Protein AF-A0A0F9V2E5-F1 (afdb_monomer)

InterPro domains:
  IPR025643 ATP-grasp domain, R2K clade family 3 [PF14243] (157-208)
  IPR033469 CYTH-like domain superfamily [SSF55154] (19-135)

Nearest PDB structures (foldseek):
  2fbl-assembly1_B  TM=7.276E-01  e=1.886E-04  Nitrosomonas europaea
  3typ-assembly1_A  TM=7.649E-01  e=1.522E-03  Nitrosomonas europaea

Sequence (216 aa):
MKKEEGEMRLVKKYLKEIKHYLSIKTDGTLVRNEWQEKIPEWAFDVAWPKTYHNRLEITRHFIYWNRVLEIDEYHGRYEYEGLIKLEVEFDEDNLNEPEKFSYPSNRVKDFQLPHWIGPAIEVTDDKRFNNKNLAGLVTVQTKTLLEEADEVPDEFIQEVVRRINGRINFYVIDVGQLESGEWIVVELNDSQMAGLSENNPNVLYANLAKVLKDDS

Foldseek 3Di:
DPPFDKDWDWDWDDDVDTWIKIWIWTPDPPDIDIDMDTDDPVVCVVCVVVLVLQDWDWDWDWDDDVFTKTWTQTDDDPLRHRPIDIDTDDDPPPPPDPDDDDDDDPPVVPDDDPVVVDPDDDCPVPCCPPSRNVRNPGPPPPPDDDDDDDPDDPVVVVVVCVVCPPPAPAWDWDWDADPVRDIDTPDIDRPPDDDQVVHDPVVVVVVVVVVVVVVD

Structure (mmCIF, N/CA/C/O backbone):
data_AF-A0A0F9V2E5-F1
#
_entry.id   AF-A0A0F9V2E5-F1
#
loop_
_atom_site.group_PDB
_atom_site.id
_atom_site.type_symbol
_atom_site.label_atom_id
_atom_site.label_alt_id
_atom_site.label_comp_id
_atom_site.label_asym_id
_atom_site.label_entity_id
_atom_site.label_seq_id
_atom_site.pdbx_PDB_ins_code
_atom_site.Cartn_x
_atom_site.Cartn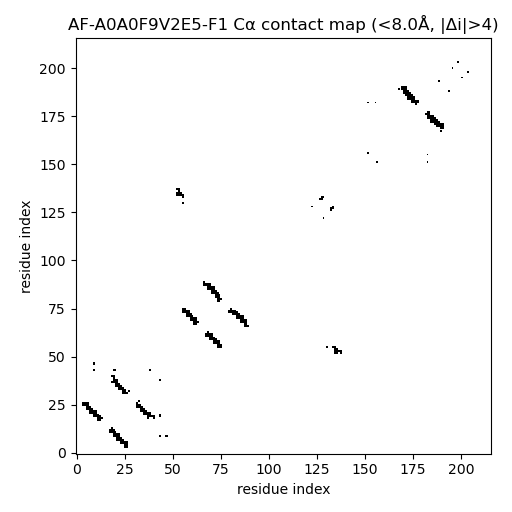_y
_atom_site.Cartn_z
_atom_site.occupancy
_atom_site.B_iso_or_equiv
_atom_site.auth_seq_id
_atom_site.auth_comp_id
_atom_site.auth_asym_id
_atom_site.auth_atom_id
_atom_site.pdbx_PDB_model_num
ATOM 1 N N . MET A 1 1 ? 15.268 -24.584 15.317 1.00 39.38 1 MET A N 1
ATOM 2 C CA . MET A 1 1 ? 14.938 -24.136 13.948 1.00 39.38 1 MET A CA 1
ATOM 3 C C . MET A 1 1 ? 14.592 -22.656 14.043 1.00 39.38 1 MET A C 1
ATOM 5 O O . MET A 1 1 ? 13.657 -22.339 14.769 1.00 39.38 1 MET A O 1
ATOM 9 N N . LYS A 1 2 ? 15.385 -21.747 13.459 1.00 40.75 2 LYS A N 1
ATOM 10 C CA . LYS A 1 2 ? 14.985 -20.329 13.388 1.00 40.75 2 LYS A CA 1
ATOM 11 C C . LYS A 1 2 ? 13.767 -20.262 12.464 1.00 40.75 2 LYS A C 1
ATOM 13 O O . LYS A 1 2 ? 13.820 -20.845 11.387 1.00 40.75 2 LYS A O 1
ATOM 18 N N . LYS A 1 3 ? 12.665 -19.652 12.910 1.00 43.75 3 LYS A N 1
ATOM 19 C CA . LYS A 1 3 ? 11.547 -19.334 12.014 1.00 43.75 3 LYS A CA 1
ATOM 20 C C . LYS A 1 3 ? 12.091 -18.343 10.991 1.00 43.75 3 LYS A C 1
ATOM 22 O O . LYS A 1 3 ? 12.561 -17.281 11.384 1.00 43.75 3 LYS A O 1
ATOM 27 N N . GLU A 1 4 ? 12.094 -18.722 9.724 1.00 53.03 4 GLU A N 1
ATOM 28 C CA . GLU A 1 4 ? 12.286 -17.756 8.650 1.00 53.03 4 GLU A CA 1
ATOM 29 C C . GLU A 1 4 ? 11.039 -16.874 8.627 1.00 53.03 4 GLU A C 1
ATOM 31 O O . GLU A 1 4 ? 9.914 -17.372 8.531 1.00 53.03 4 GLU A O 1
ATOM 36 N N . GLU A 1 5 ? 11.231 -15.574 8.835 1.00 64.50 5 GLU A N 1
ATOM 37 C CA . GLU A 1 5 ? 10.156 -14.602 8.688 1.00 64.50 5 GLU A CA 1
ATOM 38 C C . GLU A 1 5 ? 9.938 -14.353 7.192 1.00 64.50 5 GLU A C 1
ATOM 40 O O . GLU A 1 5 ? 10.877 -14.136 6.422 1.00 64.50 5 GLU A O 1
ATOM 45 N N . GLY A 1 6 ? 8.683 -14.461 6.769 1.00 70.00 6 GLY A N 1
ATOM 46 C CA . GLY A 1 6 ? 8.268 -14.265 5.389 1.00 70.00 6 GLY A CA 1
ATOM 47 C C . GLY A 1 6 ? 6.972 -13.474 5.343 1.00 70.00 6 GLY A C 1
ATOM 48 O O . GLY A 1 6 ? 6.129 -13.564 6.238 1.00 70.00 6 GLY A O 1
ATOM 49 N N . GLU A 1 7 ? 6.819 -12.678 4.297 1.00 80.44 7 GLU A N 1
ATOM 50 C CA . GLU A 1 7 ? 5.642 -11.866 4.046 1.00 80.44 7 GLU A CA 1
ATOM 51 C C . GLU A 1 7 ? 4.808 -12.500 2.934 1.00 80.44 7 GLU A C 1
ATOM 53 O O . GLU A 1 7 ? 5.313 -12.769 1.846 1.00 80.44 7 GLU A O 1
ATOM 58 N N . MET A 1 8 ? 3.518 -12.705 3.194 1.00 84.50 8 MET A N 1
ATOM 59 C CA . MET A 1 8 ? 2.557 -13.177 2.201 1.00 84.50 8 MET A CA 1
ATOM 60 C C . MET A 1 8 ? 1.618 -12.035 1.807 1.00 84.50 8 MET A C 1
ATOM 62 O O . MET A 1 8 ? 1.032 -11.385 2.672 1.00 84.50 8 MET A O 1
ATOM 66 N N . ARG A 1 9 ? 1.450 -11.803 0.504 1.00 88.62 9 ARG A N 1
ATOM 67 C CA . ARG A 1 9 ? 0.623 -10.731 -0.061 1.00 88.62 9 ARG A CA 1
ATOM 68 C C . ARG A 1 9 ? -0.403 -11.295 -1.032 1.00 88.62 9 ARG A C 1
ATOM 70 O O . ARG A 1 9 ? -0.054 -12.018 -1.961 1.00 88.62 9 ARG A O 1
ATOM 77 N N . LEU A 1 10 ? -1.659 -10.899 -0.859 1.00 90.12 10 LEU A N 1
ATOM 78 C CA . LEU A 1 10 ? -2.688 -11.039 -1.886 1.00 90.12 10 LEU A CA 1
ATOM 79 C C . LEU A 1 10 ? -2.714 -9.761 -2.717 1.00 90.12 10 LEU A C 1
ATOM 81 O O . LEU A 1 10 ? -2.780 -8.669 -2.158 1.00 90.12 10 LEU A O 1
ATOM 85 N N . VAL A 1 11 ? -2.670 -9.890 -4.041 1.00 91.19 11 VAL A N 1
ATOM 86 C CA . VAL A 1 11 ? -2.629 -8.740 -4.950 1.00 91.19 11 VAL A CA 1
ATOM 87 C C . VAL A 1 11 ? -3.728 -8.866 -5.995 1.00 91.19 11 VAL A C 1
ATOM 89 O O . VAL A 1 11 ? -3.797 -9.865 -6.710 1.00 91.19 11 VAL A O 1
ATOM 92 N N . LYS A 1 12 ? -4.558 -7.830 -6.117 1.00 90.75 12 LYS A N 1
ATOM 93 C CA . LYS A 1 12 ? -5.528 -7.664 -7.202 1.00 90.75 12 LYS A CA 1
ATOM 94 C C . LYS A 1 12 ? -5.034 -6.555 -8.128 1.00 90.75 12 LYS A C 1
ATOM 96 O O . LYS A 1 12 ? -4.836 -5.434 -7.677 1.00 90.75 12 LYS A O 1
ATOM 101 N N . LYS A 1 13 ? -4.800 -6.868 -9.404 1.00 88.81 13 LYS A N 1
ATOM 102 C CA . LYS A 1 13 ? -4.335 -5.911 -10.421 1.00 88.81 13 LYS A CA 1
ATOM 103 C C . LYS A 1 13 ? -5.461 -5.604 -11.405 1.00 88.81 13 LYS A C 1
ATOM 105 O O . LYS A 1 13 ? -5.999 -6.524 -12.024 1.00 88.81 13 LYS A O 1
ATOM 110 N N . TYR A 1 14 ? -5.763 -4.321 -11.579 1.00 83.12 14 TYR A N 1
ATOM 111 C CA . TYR A 1 14 ? -6.705 -3.810 -12.575 1.00 83.12 14 TYR A CA 1
ATOM 112 C C . TYR A 1 14 ? -5.929 -3.412 -13.838 1.00 83.12 14 TYR A C 1
ATOM 114 O O . TYR A 1 14 ? -5.487 -2.278 -13.984 1.00 83.12 14 TYR A O 1
ATOM 122 N N . LEU A 1 15 ? -5.681 -4.383 -14.720 1.00 78.19 15 LEU A N 1
ATOM 123 C CA . LEU A 1 15 ? -5.066 -4.146 -16.033 1.00 78.19 15 LEU A CA 1
ATOM 124 C C . LEU A 1 15 ? -6.172 -4.078 -17.103 1.00 78.19 15 LEU A C 1
ATOM 126 O O . LEU A 1 15 ? -7.303 -3.706 -16.808 1.00 78.19 15 LEU A O 1
ATOM 130 N N . LYS A 1 16 ? -5.886 -4.513 -18.342 1.00 77.38 16 LYS A N 1
ATOM 131 C CA . LYS A 1 16 ? -6.932 -4.799 -19.351 1.00 77.38 16 LYS A CA 1
ATOM 132 C C . LYS A 1 16 ? -7.965 -5.819 -18.854 1.00 77.38 16 LYS A C 1
ATOM 134 O O . LYS A 1 16 ? -9.106 -5.807 -19.291 1.00 77.38 16 LYS A O 1
ATOM 139 N N . GLU A 1 17 ? -7.533 -6.699 -17.956 1.00 84.19 17 GLU A N 1
ATOM 140 C CA . GLU A 1 17 ? -8.342 -7.703 -17.277 1.00 84.19 17 GLU A CA 1
ATOM 141 C C . GLU A 1 17 ? -7.978 -7.682 -15.790 1.00 84.19 17 GLU A C 1
ATOM 143 O O . GLU A 1 17 ? -6.817 -7.428 -15.439 1.00 84.19 17 GLU A O 1
ATOM 148 N N . ILE A 1 18 ? -8.944 -7.989 -14.924 1.00 89.62 18 ILE A N 1
ATOM 149 C CA . ILE A 1 18 ? -8.694 -8.148 -13.490 1.00 89.62 18 ILE A CA 1
ATOM 150 C C . ILE A 1 18 ? -7.925 -9.451 -13.270 1.00 89.62 18 ILE A C 1
ATOM 152 O O . ILE A 1 18 ? -8.331 -10.520 -13.729 1.00 89.62 18 ILE A O 1
ATOM 156 N N . LYS A 1 19 ? -6.799 -9.370 -12.560 1.00 89.69 19 LYS A N 1
ATOM 157 C CA . LYS A 1 19 ? -5.967 -10.532 -12.224 1.00 89.69 19 LYS A CA 1
ATOM 158 C C . LYS A 1 19 ? -5.671 -10.571 -10.730 1.00 89.69 19 LYS A C 1
ATOM 160 O O . LYS A 1 19 ? -5.428 -9.534 -10.117 1.00 89.69 19 LYS A O 1
ATOM 165 N N . HIS A 1 20 ? -5.638 -11.779 -10.178 1.00 92.00 20 HIS A N 1
ATOM 166 C CA . HIS A 1 20 ? -5.372 -12.041 -8.767 1.00 92.00 20 HIS A CA 1
ATOM 167 C C . HIS A 1 20 ? -4.069 -12.824 -8.619 1.00 92.00 20 HIS A C 1
ATOM 169 O O . HIS A 1 20 ? -3.786 -13.724 -9.414 1.00 92.00 20 HIS A O 1
ATOM 175 N N . TYR A 1 21 ? -3.281 -12.481 -7.607 1.00 91.25 21 TYR A N 1
ATOM 176 C CA . TYR A 1 21 ? -1.980 -13.083 -7.349 1.00 91.25 21 TYR A CA 1
ATOM 177 C C . TYR A 1 21 ? -1.771 -13.345 -5.862 1.00 91.25 21 TYR A C 1
ATOM 179 O O . TYR A 1 21 ? -2.278 -12.610 -5.010 1.00 91.25 21 TYR A O 1
ATOM 187 N N . LEU A 1 22 ? -0.957 -14.357 -5.581 1.00 90.00 22 LEU A N 1
ATOM 188 C CA . LEU A 1 22 ? -0.332 -14.595 -4.289 1.00 90.00 22 LEU A CA 1
ATOM 189 C C . LEU A 1 22 ? 1.169 -14.336 -4.439 1.00 90.00 22 LEU A C 1
ATOM 191 O O . LEU A 1 22 ? 1.794 -14.879 -5.345 1.00 90.00 22 LEU A O 1
ATOM 195 N N . SER A 1 23 ? 1.731 -13.490 -3.581 1.00 85.50 23 SER A N 1
ATOM 196 C CA . SER A 1 23 ? 3.167 -13.204 -3.505 1.00 85.50 23 SER A CA 1
ATOM 197 C C . SER A 1 23 ? 3.693 -13.635 -2.141 1.00 85.50 23 SER A C 1
ATOM 199 O O . SER A 1 23 ? 3.044 -13.400 -1.121 1.00 85.50 23 SER A O 1
ATOM 201 N N . ILE A 1 24 ? 4.850 -14.287 -2.126 1.00 84.12 24 ILE A N 1
ATOM 202 C CA . ILE A 1 24 ? 5.601 -14.630 -0.923 1.00 84.12 24 ILE A CA 1
ATOM 203 C C . ILE A 1 24 ? 6.977 -13.989 -1.060 1.00 84.12 24 ILE A C 1
ATOM 205 O O . ILE A 1 24 ? 7.697 -14.250 -2.025 1.00 84.12 24 ILE A O 1
ATOM 209 N N . LYS A 1 25 ? 7.336 -13.152 -0.088 1.00 79.19 25 LYS A N 1
ATOM 210 C CA . LYS A 1 25 ? 8.644 -12.505 0.010 1.00 79.19 25 LYS A CA 1
ATOM 211 C C . LYS A 1 25 ? 9.348 -13.030 1.248 1.00 79.19 25 LYS A C 1
ATOM 213 O O . LYS A 1 25 ? 8.824 -12.908 2.352 1.00 79.19 25 LYS A O 1
ATOM 218 N N . THR A 1 26 ? 10.523 -13.616 1.080 1.00 73.81 26 THR A N 1
ATOM 219 C CA . THR A 1 26 ? 11.355 -14.036 2.216 1.00 73.81 26 THR A CA 1
ATOM 220 C C . THR A 1 26 ? 12.305 -12.912 2.609 1.00 73.81 26 THR A C 1
ATOM 222 O O . THR A 1 26 ? 12.904 -12.285 1.729 1.00 73.81 26 THR A O 1
ATOM 225 N N . ASP A 1 27 ? 12.486 -12.674 3.909 1.00 57.03 27 ASP A N 1
ATOM 226 C CA . ASP A 1 27 ? 13.471 -11.707 4.397 1.00 57.03 27 ASP A CA 1
ATOM 227 C C . ASP A 1 27 ? 14.897 -12.268 4.215 1.00 57.03 27 ASP A C 1
ATOM 229 O O . ASP A 1 27 ? 15.430 -12.987 5.058 1.00 57.03 27 ASP A O 1
ATOM 233 N N . GLY A 1 28 ? 15.511 -11.953 3.070 1.00 48.22 28 GLY A N 1
ATOM 234 C CA . GLY A 1 28 ? 16.904 -12.259 2.731 1.00 48.22 28 GLY A CA 1
ATOM 235 C C . GLY A 1 28 ? 17.682 -10.999 2.332 1.00 48.22 28 GLY A C 1
ATOM 236 O O . GLY A 1 28 ? 17.122 -10.061 1.765 1.00 48.22 28 GLY A O 1
ATOM 237 N N . THR A 1 29 ? 18.976 -10.953 2.655 1.00 43.16 29 THR A N 1
ATOM 238 C CA . THR A 1 29 ? 19.884 -9.840 2.328 1.00 43.16 29 THR A CA 1
ATOM 239 C C . THR A 1 29 ? 20.120 -9.698 0.822 1.00 43.16 29 THR A C 1
ATOM 241 O O . THR A 1 29 ? 20.465 -10.677 0.167 1.00 43.16 29 THR A O 1
ATOM 244 N N . LEU A 1 30 ? 20.015 -8.454 0.330 1.00 40.12 30 LEU A N 1
ATOM 245 C CA . LEU A 1 30 ? 20.389 -7.906 -0.992 1.00 40.12 30 LEU A CA 1
ATOM 246 C C . LEU A 1 30 ? 19.754 -8.525 -2.253 1.00 4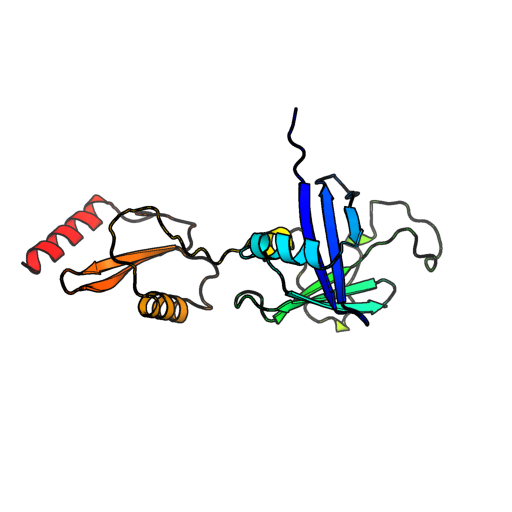0.12 30 LEU A C 1
ATOM 248 O O . LEU A 1 30 ? 19.562 -7.796 -3.217 1.00 40.12 30 LEU A O 1
ATOM 252 N N . VAL A 1 31 ? 19.337 -9.791 -2.236 1.00 46.69 31 VAL A N 1
ATOM 253 C CA . VAL A 1 31 ? 18.519 -10.415 -3.286 1.00 46.69 31 VAL A CA 1
ATOM 254 C C . VAL A 1 31 ? 17.314 -11.046 -2.601 1.00 46.69 31 VAL A C 1
ATOM 256 O O . VAL A 1 31 ? 17.410 -12.092 -1.957 1.00 46.69 31 VAL A O 1
ATOM 259 N N . ARG A 1 32 ? 16.173 -10.358 -2.664 1.00 56.31 32 ARG A N 1
ATOM 260 C CA . ARG A 1 32 ? 14.914 -10.885 -2.136 1.00 56.31 32 ARG A CA 1
ATOM 261 C C . ARG A 1 32 ? 14.390 -11.937 -3.106 1.00 56.31 32 ARG A C 1
ATOM 263 O O . ARG A 1 32 ? 14.058 -11.610 -4.240 1.00 56.31 32 ARG A O 1
ATOM 270 N N . ASN A 1 33 ? 14.266 -13.179 -2.645 1.00 63.38 33 ASN A N 1
ATOM 271 C CA . ASN A 1 33 ? 13.465 -14.170 -3.350 1.00 63.38 33 ASN A CA 1
ATOM 272 C C . ASN A 1 33 ? 11.991 -13.783 -3.188 1.00 63.38 33 ASN A C 1
ATOM 274 O O . ASN A 1 33 ? 11.408 -13.910 -2.108 1.00 63.38 33 ASN A O 1
ATOM 278 N N . GLU A 1 34 ? 11.412 -13.258 -4.263 1.00 76.19 34 GLU A N 1
ATOM 279 C CA . GLU A 1 34 ? 9.975 -13.086 -4.406 1.00 76.19 34 GLU A CA 1
ATOM 280 C C . GLU A 1 34 ? 9.442 -14.199 -5.302 1.00 76.19 34 GLU A C 1
ATOM 282 O O . GLU A 1 34 ? 9.842 -14.342 -6.456 1.00 76.19 34 GLU A O 1
ATOM 287 N N . TRP A 1 35 ? 8.523 -14.991 -4.761 1.00 83.75 35 TRP A N 1
ATOM 288 C CA . TRP A 1 35 ? 7.705 -15.895 -5.553 1.00 83.75 35 TRP A CA 1
ATOM 289 C C . TRP A 1 35 ? 6.330 -15.263 -5.728 1.00 83.75 35 TRP A C 1
ATOM 291 O O . TRP A 1 35 ? 5.709 -14.852 -4.747 1.00 83.75 35 TRP A O 1
ATOM 301 N N . GLN A 1 36 ? 5.850 -15.173 -6.965 1.00 88.56 36 GLN A N 1
ATOM 302 C CA . GLN A 1 36 ? 4.524 -14.654 -7.279 1.00 88.56 36 GLN A CA 1
ATOM 303 C C . GLN A 1 36 ? 3.832 -15.565 -8.288 1.00 88.56 36 GLN A C 1
ATOM 305 O O . GLN A 1 36 ? 4.362 -15.825 -9.364 1.00 88.56 36 GLN A O 1
ATOM 310 N N . GLU A 1 37 ? 2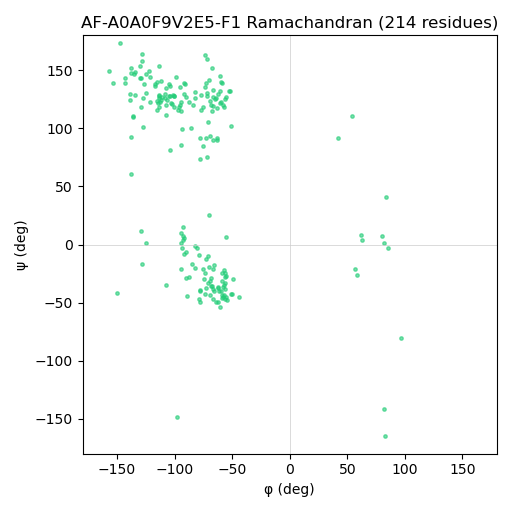.608 -15.974 -7.968 1.00 92.94 37 GLU A N 1
ATOM 311 C CA . GLU A 1 37 ? 1.809 -16.874 -8.797 1.00 92.94 37 GLU A CA 1
ATOM 312 C C . GLU A 1 37 ? 0.409 -16.296 -9.007 1.00 92.94 37 GLU A C 1
ATOM 314 O O . GLU A 1 37 ? -0.177 -15.679 -8.108 1.00 92.94 37 GLU A O 1
ATOM 319 N N . LYS A 1 38 ? -0.148 -16.496 -10.205 1.00 95.56 38 LYS A N 1
ATOM 320 C CA . LYS A 1 38 ? -1.541 -16.143 -10.489 1.00 95.56 38 LYS A CA 1
ATOM 321 C C . LYS A 1 38 ? -2.460 -17.132 -9.772 1.00 95.56 38 LYS A C 1
ATOM 323 O O . LYS A 1 38 ? -2.321 -18.338 -9.944 1.00 95.56 38 LYS A O 1
ATOM 328 N N . ILE A 1 39 ? -3.445 -16.618 -9.043 1.00 94.31 39 ILE A N 1
ATOM 329 C CA . ILE A 1 39 ? -4.462 -17.433 -8.370 1.00 94.31 39 ILE A CA 1
ATOM 330 C C . ILE A 1 39 ? -5.844 -17.204 -8.994 1.00 94.31 39 ILE A C 1
ATOM 332 O O . ILE A 1 39 ? -6.095 -16.141 -9.575 1.00 94.31 39 ILE A O 1
ATOM 336 N N . PRO A 1 40 ? -6.755 -18.187 -8.919 1.00 95.75 40 PRO A N 1
ATOM 337 C CA . PRO A 1 40 ? -8.136 -17.980 -9.331 1.00 95.75 40 PRO A CA 1
ATOM 338 C C . PRO A 1 40 ? -8.856 -17.003 -8.386 1.00 95.75 40 PRO A C 1
ATOM 340 O O . PRO A 1 40 ? -8.540 -16.923 -7.200 1.00 95.75 40 PRO A O 1
ATOM 343 N N . GLU A 1 41 ? -9.851 -16.285 -8.913 1.00 95.44 41 GLU A N 1
ATOM 344 C CA . GLU A 1 41 ? -10.633 -15.272 -8.181 1.00 95.44 41 GLU A CA 1
ATOM 345 C C . GLU A 1 41 ? -11.275 -15.826 -6.905 1.00 95.44 41 GLU A C 1
ATOM 347 O O . GLU A 1 41 ? -11.098 -15.248 -5.840 1.00 95.44 41 GLU A O 1
ATOM 352 N N . TRP A 1 42 ? -11.891 -17.012 -6.964 1.00 95.44 42 TRP A N 1
ATOM 353 C CA . TRP A 1 42 ? -12.521 -17.617 -5.785 1.00 95.44 42 TRP A CA 1
ATOM 354 C C . TRP A 1 42 ? -11.543 -17.814 -4.614 1.00 95.44 42 TRP A C 1
ATOM 356 O O . TRP A 1 42 ? -11.926 -17.678 -3.455 1.00 95.44 42 TRP A O 1
ATOM 366 N N . ALA A 1 43 ? -10.272 -18.129 -4.897 1.00 92.00 43 ALA A N 1
ATOM 367 C CA . ALA A 1 43 ? -9.265 -18.321 -3.858 1.00 92.00 43 ALA A CA 1
ATOM 368 C C . ALA A 1 43 ? -8.867 -16.978 -3.237 1.00 92.00 43 ALA A C 1
ATOM 370 O O . ALA A 1 43 ? -8.670 -16.886 -2.024 1.00 92.00 43 ALA A O 1
ATOM 371 N N . PHE A 1 44 ? -8.794 -15.931 -4.065 1.00 93.88 44 PHE A N 1
ATOM 372 C CA . PHE A 1 44 ? -8.594 -14.567 -3.598 1.00 93.88 44 PHE A CA 1
ATOM 373 C C . PHE A 1 44 ? -9.757 -14.122 -2.710 1.00 93.88 44 PHE A C 1
ATOM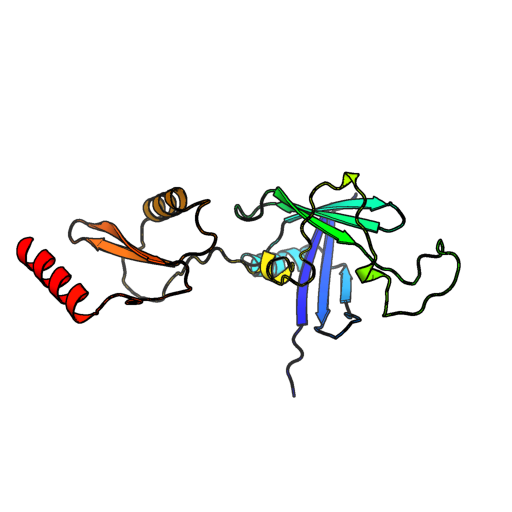 375 O O . PHE A 1 44 ? -9.510 -13.673 -1.598 1.00 93.88 44 PHE A O 1
ATOM 382 N N . ASP A 1 45 ? -11.005 -14.308 -3.140 1.00 92.88 45 ASP A N 1
ATOM 383 C CA . ASP A 1 45 ? -12.194 -13.853 -2.409 1.00 92.88 45 ASP A CA 1
ATOM 384 C C . ASP A 1 45 ? -12.343 -14.513 -1.037 1.00 92.88 45 ASP A C 1
ATOM 386 O O . ASP A 1 45 ? -12.727 -13.858 -0.069 1.00 92.88 45 ASP A O 1
ATOM 390 N N . VAL A 1 46 ? -11.983 -15.794 -0.915 1.00 93.12 46 VAL A N 1
ATOM 391 C CA . VAL A 1 46 ? -11.977 -16.499 0.377 1.00 93.12 46 VAL A CA 1
ATOM 392 C C . VAL A 1 46 ? -10.910 -15.931 1.318 1.00 93.12 46 VAL A C 1
ATOM 394 O O . VAL A 1 46 ? -11.137 -15.814 2.526 1.00 93.12 46 VAL A O 1
ATOM 397 N N . ALA A 1 47 ? -9.740 -15.573 0.789 1.00 87.38 47 ALA A N 1
ATOM 398 C CA . ALA A 1 47 ? -8.611 -15.115 1.592 1.00 87.38 47 ALA A CA 1
ATOM 399 C C . ALA A 1 47 ? -8.641 -13.598 1.869 1.00 87.38 47 ALA A C 1
ATOM 401 O O . ALA A 1 47 ? -8.169 -13.148 2.914 1.00 87.38 47 ALA A O 1
ATOM 402 N N . TRP A 1 48 ? -9.238 -12.804 0.980 1.00 90.12 48 TRP A N 1
ATOM 403 C CA . TRP A 1 48 ? -9.245 -11.344 1.029 1.00 90.12 48 TRP A CA 1
ATOM 404 C C . TRP A 1 48 ? -9.816 -10.767 2.330 1.00 90.12 48 TRP A C 1
ATOM 406 O O . TRP A 1 48 ? -9.182 -9.876 2.893 1.00 90.12 48 TRP A O 1
ATOM 416 N N . PRO A 1 49 ? -10.936 -11.252 2.906 1.00 89.81 49 PRO A N 1
ATOM 417 C CA . PRO A 1 49 ? -11.436 -10.755 4.190 1.00 89.81 49 PRO A CA 1
ATOM 418 C C . PRO A 1 49 ? -10.411 -10.839 5.329 1.00 89.81 49 PRO A C 1
ATOM 420 O O . PRO A 1 49 ? -10.438 -10.013 6.237 1.00 89.81 49 PRO A O 1
ATOM 423 N N . LYS A 1 50 ? -9.462 -11.784 5.270 1.00 88.12 50 LYS A N 1
ATOM 424 C CA . LYS A 1 50 ? -8.407 -11.941 6.285 1.00 88.12 50 LYS A CA 1
ATOM 425 C C . LYS A 1 50 ? -7.344 -10.844 6.225 1.00 88.12 50 LYS A C 1
ATOM 427 O O . LYS A 1 50 ? -6.572 -10.705 7.167 1.00 88.12 50 LYS A O 1
ATOM 432 N N . THR A 1 51 ? -7.319 -10.047 5.157 1.00 84.50 51 THR A N 1
ATOM 433 C CA . THR A 1 51 ? -6.402 -8.912 5.012 1.00 84.50 51 THR A CA 1
ATOM 434 C C . THR A 1 51 ? -7.009 -7.593 5.463 1.00 84.50 51 THR A C 1
ATOM 436 O O . THR A 1 51 ? -6.321 -6.599 5.348 1.00 84.50 51 THR A O 1
ATOM 439 N N . TYR A 1 52 ? -8.251 -7.540 5.968 1.00 80.81 52 TYR A N 1
ATOM 440 C CA . TYR A 1 52 ? -8.998 -6.291 6.219 1.00 80.81 52 TYR A CA 1
ATOM 441 C C . TYR A 1 52 ? -8.181 -5.165 6.884 1.00 80.81 52 TYR A C 1
ATOM 443 O O . TYR A 1 52 ? -8.188 -4.031 6.409 1.00 80.81 52 TYR A O 1
ATOM 451 N N . HIS A 1 53 ? -7.406 -5.491 7.921 1.00 78.31 53 HIS A N 1
ATOM 452 C CA . HIS A 1 53 ? -6.571 -4.527 8.649 1.00 78.31 53 HIS A CA 1
ATOM 453 C C . HIS A 1 53 ? -5.214 -4.225 7.995 1.00 78.31 53 HIS A C 1
ATOM 455 O O . HIS A 1 53 ? -4.474 -3.392 8.502 1.00 78.31 53 HIS A O 1
ATOM 461 N N . ASN A 1 54 ? -4.888 -4.856 6.869 1.00 84.19 54 ASN A N 1
ATOM 462 C CA . ASN A 1 54 ? -3.593 -4.805 6.193 1.00 84.19 54 ASN A CA 1
ATOM 463 C C . ASN A 1 54 ? -3.773 -4.672 4.672 1.00 84.19 54 ASN A C 1
ATOM 465 O O . ASN A 1 54 ? -3.387 -5.561 3.909 1.00 84.19 54 ASN A O 1
ATOM 469 N N . ARG A 1 55 ? -4.413 -3.586 4.227 1.00 85.69 55 ARG A N 1
ATOM 470 C CA . ARG A 1 55 ? -4.674 -3.322 2.804 1.00 85.69 55 ARG A CA 1
ATOM 471 C C . ARG A 1 55 ? -4.061 -2.008 2.376 1.00 85.69 55 ARG A C 1
ATOM 473 O O . ARG A 1 55 ? -4.086 -1.036 3.122 1.00 85.69 55 ARG A O 1
ATOM 480 N N . LEU A 1 56 ? -3.576 -2.017 1.146 1.00 85.00 56 LEU A N 1
ATOM 481 C CA . LEU A 1 56 ? -3.146 -0.846 0.409 1.00 85.00 56 LEU A CA 1
ATOM 482 C C . LEU A 1 56 ? -3.879 -0.842 -0.922 1.00 85.00 56 LEU A C 1
ATOM 484 O O . LEU A 1 56 ? -4.010 -1.892 -1.560 1.00 85.00 56 LEU A O 1
ATOM 488 N N . GLU A 1 57 ? -4.326 0.334 -1.327 1.00 86.50 57 GLU A N 1
ATOM 489 C CA . GLU A 1 57 ? -4.811 0.601 -2.670 1.00 86.50 57 GLU A CA 1
ATOM 490 C C . GLU A 1 57 ? -3.835 1.578 -3.313 1.00 86.50 57 GLU A C 1
ATOM 492 O O . GLU A 1 57 ? -3.472 2.580 -2.703 1.00 86.50 57 GLU A O 1
ATOM 497 N N . ILE A 1 58 ? -3.315 1.215 -4.485 1.00 85.69 58 ILE A N 1
ATOM 498 C CA . ILE A 1 58 ? -2.219 1.939 -5.127 1.00 85.69 58 ILE A CA 1
ATOM 499 C C . ILE A 1 58 ? -2.504 2.035 -6.620 1.00 85.69 58 ILE A C 1
ATOM 501 O O . ILE A 1 58 ? -2.737 1.010 -7.273 1.00 85.69 58 ILE A O 1
ATOM 505 N N . THR A 1 59 ? -2.404 3.244 -7.163 1.00 84.75 59 THR A N 1
ATOM 506 C CA . THR A 1 59 ? -2.266 3.473 -8.601 1.00 84.75 59 THR A CA 1
ATOM 507 C C . THR A 1 59 ? -0.781 3.607 -8.923 1.00 84.75 59 THR A C 1
ATOM 509 O O . THR A 1 59 ? -0.117 4.527 -8.457 1.00 84.75 59 THR A O 1
ATOM 512 N N . ARG A 1 60 ? -0.238 2.668 -9.707 1.00 84.06 60 ARG A N 1
ATOM 513 C CA . ARG A 1 60 ? 1.174 2.680 -10.112 1.00 84.06 60 ARG A CA 1
ATOM 514 C C . ARG A 1 60 ? 1.329 3.216 -11.528 1.00 84.06 60 ARG A C 1
ATOM 516 O O . ARG A 1 60 ? 0.855 2.603 -12.487 1.00 84.06 60 ARG A O 1
ATOM 523 N N . HIS A 1 61 ? 2.048 4.320 -11.656 1.00 82.81 61 HIS A N 1
ATOM 524 C CA . HIS A 1 61 ? 2.473 4.898 -12.921 1.00 82.81 61 HIS A CA 1
ATOM 525 C C . HIS A 1 61 ? 3.918 4.509 -13.217 1.00 82.81 61 HIS A C 1
ATOM 527 O O . HIS A 1 61 ? 4.757 4.447 -12.324 1.00 82.81 61 HIS A O 1
ATOM 533 N N . PHE A 1 62 ? 4.217 4.286 -14.493 1.00 80.75 62 PHE A N 1
ATOM 534 C CA . PHE A 1 62 ? 5.565 3.974 -14.950 1.00 80.75 62 PHE A CA 1
ATOM 535 C C . PHE A 1 62 ? 6.082 5.111 -15.817 1.00 80.75 62 PHE A C 1
ATOM 537 O O . PHE A 1 62 ? 5.433 5.491 -16.796 1.00 80.75 62 PHE A O 1
ATOM 544 N N . ILE A 1 63 ? 7.265 5.622 -15.484 1.00 77.31 63 ILE A N 1
ATOM 545 C CA . ILE A 1 63 ? 8.000 6.554 -16.337 1.00 77.31 63 ILE A CA 1
ATOM 546 C C . ILE A 1 63 ? 9.297 5.887 -16.775 1.00 77.31 63 ILE A C 1
ATOM 548 O O . ILE A 1 63 ? 10.123 5.487 -15.959 1.00 77.31 63 ILE A O 1
ATOM 552 N N . TYR A 1 64 ? 9.483 5.803 -18.087 1.00 78.19 64 TYR A N 1
ATOM 553 C CA . TYR A 1 64 ? 10.708 5.296 -18.689 1.00 78.19 64 TYR A CA 1
ATOM 554 C C . TYR A 1 64 ? 11.640 6.475 -18.974 1.00 78.19 64 TYR A C 1
ATOM 556 O O . TYR A 1 64 ? 11.467 7.196 -19.957 1.00 78.19 64 TYR A O 1
ATOM 564 N N . TRP A 1 65 ? 12.615 6.691 -18.093 1.00 62.88 65 TRP A N 1
ATOM 565 C CA . TRP A 1 65 ? 13.611 7.758 -18.203 1.00 62.88 65 TRP A CA 1
ATOM 566 C C . TRP A 1 65 ? 14.991 7.228 -17.824 1.00 62.88 65 TRP A C 1
ATOM 568 O O . TRP A 1 65 ? 15.334 7.201 -16.647 1.00 62.88 65 TRP A O 1
ATOM 578 N N . ASN A 1 66 ? 15.769 6.753 -18.804 1.00 70.19 66 ASN A N 1
ATOM 579 C CA . ASN A 1 66 ? 17.056 6.040 -18.638 1.00 70.19 66 ASN A CA 1
ATOM 580 C C . ASN A 1 66 ? 17.016 4.769 -17.753 1.00 70.19 66 ASN A C 1
ATOM 582 O O . ASN A 1 66 ? 17.886 3.914 -17.869 1.00 70.19 66 ASN A O 1
ATOM 586 N N . ARG A 1 67 ? 16.005 4.644 -16.895 1.00 72.56 67 ARG A N 1
ATOM 587 C CA . ARG A 1 67 ? 15.608 3.557 -16.008 1.00 72.56 67 ARG A CA 1
ATOM 588 C C . ARG A 1 67 ? 14.082 3.569 -15.907 1.00 72.56 67 ARG A C 1
ATOM 590 O O . ARG A 1 67 ? 13.420 4.478 -16.421 1.00 72.56 67 ARG A O 1
ATOM 597 N N . VAL A 1 68 ? 13.533 2.561 -15.245 1.00 74.06 68 VAL A N 1
ATOM 598 C CA . VAL A 1 68 ? 12.113 2.520 -14.899 1.00 74.06 68 VAL A CA 1
ATOM 599 C C . VAL A 1 68 ? 11.931 3.220 -13.557 1.00 74.06 68 VAL A C 1
ATOM 601 O O . VAL A 1 68 ? 12.564 2.853 -12.568 1.00 74.06 68 VAL A O 1
ATOM 604 N N . LEU A 1 69 ? 11.092 4.250 -13.549 1.00 77.31 69 LEU A N 1
ATOM 605 C CA . LEU A 1 69 ? 10.622 4.912 -12.341 1.00 77.31 69 LEU A CA 1
ATOM 606 C C . LEU A 1 69 ? 9.193 4.439 -12.088 1.00 77.31 69 LEU A C 1
ATOM 608 O O . LEU A 1 69 ? 8.322 4.616 -12.947 1.00 77.31 69 LEU A O 1
ATOM 612 N N . GLU A 1 70 ? 8.963 3.844 -10.927 1.00 82.50 70 GLU A N 1
ATOM 613 C CA . GLU A 1 70 ? 7.636 3.474 -10.453 1.00 82.50 70 GLU A CA 1
ATOM 614 C C . GLU A 1 70 ? 7.121 4.582 -9.536 1.00 82.50 70 GLU A C 1
ATOM 616 O O . GLU A 1 70 ? 7.727 4.872 -8.508 1.00 82.50 70 GLU A O 1
ATOM 621 N N . ILE A 1 71 ? 6.015 5.220 -9.911 1.00 83.06 71 ILE A N 1
ATOM 622 C CA . ILE A 1 71 ? 5.346 6.231 -9.091 1.00 83.06 71 ILE A CA 1
ATOM 623 C C . ILE A 1 71 ? 4.063 5.617 -8.549 1.00 83.06 71 ILE A C 1
ATOM 625 O O . ILE A 1 71 ? 3.129 5.358 -9.304 1.00 83.06 71 ILE A O 1
ATOM 629 N N . ASP A 1 72 ? 4.033 5.395 -7.245 1.00 84.12 72 ASP A N 1
ATOM 630 C CA . ASP A 1 72 ? 2.896 4.872 -6.505 1.00 84.12 72 ASP A CA 1
ATOM 631 C C . ASP A 1 72 ? 2.106 6.018 -5.883 1.00 84.12 72 ASP A C 1
ATOM 633 O O . ASP A 1 72 ? 2.608 6.705 -4.993 1.00 84.12 72 ASP A O 1
ATOM 637 N N . GLU A 1 73 ? 0.862 6.185 -6.312 1.00 84.56 73 GLU A N 1
ATOM 638 C CA . GLU A 1 73 ? -0.135 7.010 -5.637 1.00 84.56 73 GLU A CA 1
ATOM 639 C C . GLU A 1 73 ? -0.979 6.115 -4.725 1.00 84.56 73 GLU A C 1
ATOM 641 O O . GLU A 1 73 ? -1.585 5.143 -5.182 1.00 84.56 73 GLU A O 1
ATOM 646 N N . TYR A 1 74 ? -0.970 6.403 -3.426 1.00 84.88 74 TYR A N 1
ATOM 647 C CA . TYR A 1 74 ? -1.683 5.627 -2.416 1.00 84.88 74 TYR A CA 1
ATOM 648 C C . TYR A 1 74 ? -3.088 6.194 -2.192 1.00 84.88 74 TYR A C 1
ATOM 650 O O . TYR A 1 74 ? -3.283 7.408 -2.103 1.00 84.88 74 TYR A O 1
ATOM 658 N N . HIS A 1 75 ? -4.054 5.287 -2.054 1.00 81.38 75 HIS A N 1
ATOM 659 C CA . HIS A 1 75 ? -5.470 5.591 -1.876 1.00 81.38 75 HIS A CA 1
ATOM 660 C C . HIS A 1 75 ? -6.073 4.863 -0.665 1.00 81.38 75 HIS A C 1
ATOM 662 O O . HIS A 1 75 ? -5.545 3.868 -0.149 1.00 81.38 75 HIS A O 1
ATOM 668 N N . GLY A 1 76 ? -7.241 5.334 -0.244 1.00 74.06 76 GLY A N 1
ATOM 669 C CA . GLY A 1 76 ? -8.121 4.707 0.727 1.00 74.06 76 GLY A CA 1
ATOM 670 C C . GLY A 1 76 ? -7.939 5.249 2.139 1.00 74.06 76 GLY A C 1
ATOM 671 O O . GLY A 1 76 ? -8.767 6.017 2.625 1.00 74.06 76 GLY A O 1
ATOM 672 N N . ARG A 1 77 ? -6.910 4.788 2.862 1.00 66.44 77 ARG A N 1
ATOM 673 C CA . ARG A 1 77 ? -6.728 5.193 4.268 1.00 66.44 77 ARG A CA 1
ATOM 674 C C . ARG A 1 77 ? -6.451 6.692 4.335 1.00 66.44 77 ARG A C 1
ATOM 676 O O . ARG A 1 77 ? -5.489 7.144 3.728 1.00 66.44 77 ARG A O 1
ATOM 683 N N . TYR A 1 78 ? -7.247 7.425 5.121 1.00 56.84 78 TYR A N 1
ATOM 684 C CA . TYR A 1 78 ? -7.171 8.889 5.256 1.00 56.84 78 TYR A CA 1
ATOM 685 C C . TYR A 1 78 ? -5.752 9.425 5.516 1.00 56.84 78 TYR A C 1
ATOM 687 O O . TYR A 1 78 ? -5.437 10.535 5.107 1.00 56.84 78 TYR A O 1
ATOM 695 N N . GLU A 1 79 ? -4.894 8.639 6.170 1.00 64.94 79 GLU A N 1
ATOM 696 C CA . GLU A 1 79 ? -3.506 8.997 6.492 1.00 64.94 79 GLU A CA 1
ATOM 697 C C . GLU A 1 79 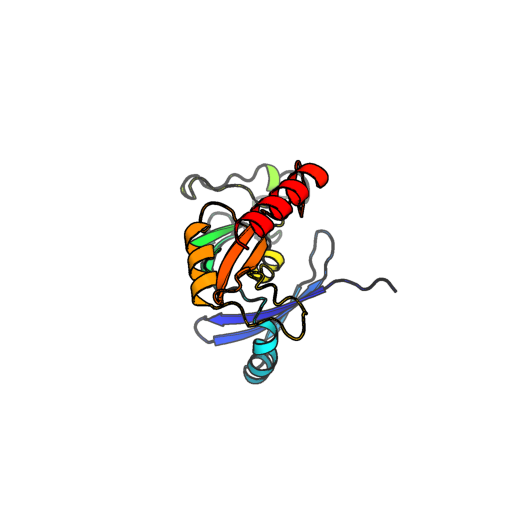? -2.542 8.933 5.288 1.00 64.94 79 GLU A C 1
ATOM 699 O O . GLU A 1 79 ? -1.491 9.570 5.324 1.00 64.94 79 GLU A O 1
ATOM 704 N N . TYR A 1 80 ? -2.883 8.189 4.228 1.00 67.31 80 TYR A N 1
ATOM 705 C CA . TYR A 1 80 ? -2.046 8.003 3.031 1.00 67.31 80 TYR A CA 1
ATOM 706 C C . TYR A 1 80 ? -2.739 8.370 1.725 1.00 67.31 80 TYR A C 1
ATOM 708 O O . TYR A 1 80 ? -2.120 8.230 0.673 1.00 67.31 80 TYR A O 1
ATOM 716 N N . GLU A 1 81 ? -3.990 8.832 1.765 1.00 77.88 81 GLU A N 1
ATOM 717 C CA . GLU A 1 81 ? -4.657 9.353 0.574 1.00 77.88 81 GLU A CA 1
ATOM 718 C C . GLU A 1 81 ? -3.827 10.503 -0.009 1.00 77.88 81 GLU A C 1
ATOM 720 O O . GLU A 1 81 ? -3.577 11.514 0.654 1.00 77.88 81 GLU A O 1
ATOM 725 N N . GLY A 1 82 ? -3.363 10.323 -1.244 1.00 77.94 82 GLY A N 1
ATOM 726 C CA . GLY A 1 82 ? -2.506 11.288 -1.927 1.00 77.94 82 GLY A CA 1
ATOM 727 C C . GLY A 1 82 ? -1.025 11.230 -1.534 1.00 77.94 82 GLY A C 1
ATOM 728 O O . GLY A 1 82 ? -0.253 12.076 -1.989 1.00 77.94 82 GLY A O 1
ATOM 729 N N . LEU A 1 83 ? -0.587 10.245 -0.735 1.00 84.81 83 LEU A N 1
ATOM 730 C CA . LEU A 1 83 ? 0.841 9.945 -0.605 1.00 84.81 83 LEU A CA 1
ATOM 731 C C . LEU A 1 83 ? 1.353 9.459 -1.964 1.00 84.81 83 LEU A C 1
ATOM 733 O O . LEU A 1 83 ? 0.836 8.493 -2.521 1.00 84.81 83 LEU A O 1
ATOM 737 N N . ILE A 1 84 ? 2.404 10.106 -2.465 1.00 85.12 84 ILE A N 1
ATOM 738 C CA . ILE A 1 84 ? 3.086 9.721 -3.700 1.00 85.12 84 ILE A CA 1
ATOM 739 C C . ILE A 1 84 ? 4.485 9.238 -3.338 1.00 85.12 84 ILE A C 1
ATOM 741 O O . ILE A 1 84 ? 5.266 9.974 -2.731 1.00 85.12 84 ILE A O 1
ATOM 745 N N . LYS A 1 85 ? 4.812 8.005 -3.724 1.00 87.31 85 LYS A N 1
ATOM 746 C CA . LYS A 1 85 ? 6.147 7.428 -3.557 1.00 87.31 85 LYS A CA 1
ATOM 747 C C . LYS A 1 85 ? 6.751 7.122 -4.916 1.00 87.31 85 LYS A C 1
ATOM 749 O O . LYS A 1 85 ? 6.070 6.593 -5.784 1.00 87.31 85 LYS A O 1
ATOM 754 N N . LEU A 1 86 ? 8.033 7.421 -5.078 1.00 82.69 86 LEU A N 1
ATOM 755 C CA . LEU A 1 86 ? 8.794 7.056 -6.262 1.00 82.69 86 LEU A CA 1
ATOM 756 C C . LEU A 1 86 ? 9.833 5.998 -5.891 1.00 82.69 86 LEU A C 1
ATOM 758 O O . LEU A 1 86 ? 10.653 6.228 -5.006 1.00 82.69 86 LEU A O 1
ATOM 762 N N . GLU A 1 87 ? 9.802 4.859 -6.575 1.00 82.50 87 GLU A N 1
ATOM 763 C CA . GLU A 1 87 ? 10.825 3.816 -6.501 1.00 82.50 87 GLU A CA 1
ATOM 764 C C . GLU A 1 87 ? 11.579 3.740 -7.837 1.00 82.50 87 GLU A C 1
ATOM 766 O O . GLU A 1 87 ? 11.000 3.894 -8.916 1.00 82.50 87 GLU A O 1
ATOM 771 N N . VAL A 1 88 ? 12.896 3.538 -7.768 1.00 77.38 88 VAL A N 1
ATOM 772 C CA . VAL A 1 88 ? 13.764 3.407 -8.946 1.00 77.38 88 VAL A CA 1
ATOM 773 C C . VAL A 1 88 ? 14.306 1.993 -8.992 1.00 77.38 88 VAL A C 1
ATOM 775 O O . VAL A 1 88 ? 15.033 1.576 -8.090 1.00 77.38 88 VAL A O 1
ATOM 778 N N . GLU A 1 89 ? 13.978 1.263 -10.055 1.00 70.19 89 GLU A N 1
ATOM 779 C CA . GLU A 1 89 ? 14.514 -0.080 -10.248 1.00 70.19 89 GLU A CA 1
ATOM 780 C C . GLU A 1 89 ? 15.919 -0.022 -10.864 1.00 70.19 89 GLU A C 1
ATOM 782 O O . GLU A 1 89 ? 16.158 0.586 -11.915 1.00 70.19 89 GLU A O 1
ATOM 787 N N . PHE A 1 90 ? 16.864 -0.687 -10.199 1.00 69.94 90 PHE A N 1
ATOM 788 C CA . PHE A 1 90 ? 18.224 -0.899 -10.684 1.00 69.94 90 PHE A CA 1
ATOM 789 C C . PHE A 1 90 ? 18.345 -2.345 -11.177 1.00 69.94 90 PHE A C 1
ATOM 791 O O . PHE A 1 90 ? 18.806 -3.214 -10.444 1.00 69.94 90 PHE A O 1
ATOM 798 N N . ASP A 1 91 ? 17.884 -2.601 -12.401 1.00 61.91 91 ASP A N 1
ATOM 799 C CA . ASP A 1 91 ? 18.049 -3.900 -13.065 1.00 61.91 91 ASP A CA 1
ATOM 800 C C . ASP A 1 91 ? 19.444 -4.000 -13.715 1.00 61.91 91 ASP A C 1
ATOM 802 O O . ASP A 1 91 ? 19.875 -3.077 -14.416 1.00 61.91 91 ASP A O 1
ATOM 806 N N . GLU A 1 92 ? 20.155 -5.104 -13.467 1.00 52.69 92 GLU A N 1
ATOM 807 C CA . GLU A 1 92 ? 21.481 -5.385 -14.033 1.00 52.69 92 GLU A CA 1
ATOM 808 C C . GLU A 1 92 ? 21.408 -5.772 -15.524 1.00 52.69 92 GLU A C 1
ATOM 810 O O . GLU A 1 92 ? 22.372 -5.544 -16.257 1.00 52.69 92 GLU A O 1
ATOM 815 N N . ASP A 1 93 ? 20.262 -6.283 -15.994 1.00 49.06 93 ASP A N 1
ATOM 816 C CA . ASP A 1 93 ? 20.098 -6.858 -17.338 1.00 49.06 93 ASP A CA 1
ATOM 817 C C . ASP A 1 93 ? 19.598 -5.856 -18.400 1.00 49.06 93 ASP A C 1
ATOM 819 O O . ASP A 1 93 ? 19.375 -6.214 -19.562 1.00 49.06 93 ASP A O 1
ATOM 823 N N . ASN A 1 94 ? 19.433 -4.574 -18.057 1.00 46.31 94 ASN A N 1
ATOM 824 C CA . ASN A 1 94 ? 18.939 -3.573 -19.005 1.00 46.31 94 ASN A CA 1
ATOM 825 C C . ASN A 1 94 ? 20.054 -3.113 -19.979 1.00 46.31 94 ASN A C 1
ATOM 827 O O . ASN A 1 94 ? 20.811 -2.178 -19.726 1.00 46.31 94 ASN A O 1
ATOM 831 N N . LEU A 1 95 ? 20.122 -3.808 -21.123 1.00 43.53 95 LEU A N 1
ATOM 832 C CA . LEU A 1 95 ? 21.114 -3.795 -22.220 1.00 43.53 95 LEU A CA 1
ATOM 833 C C . LEU A 1 95 ? 21.441 -2.450 -22.917 1.00 43.53 95 LEU A C 1
ATOM 835 O O . LEU A 1 95 ? 22.182 -2.452 -23.899 1.00 43.53 95 LEU A O 1
ATOM 839 N N . ASN A 1 96 ? 20.931 -1.305 -22.458 1.00 46.94 96 ASN A N 1
ATOM 840 C CA . ASN A 1 96 ? 21.224 0.004 -23.071 1.00 46.94 96 ASN A CA 1
ATOM 841 C C . ASN A 1 96 ? 22.381 0.760 -22.404 1.00 46.94 96 ASN A C 1
ATOM 843 O O . ASN A 1 96 ? 22.620 1.930 -22.709 1.00 46.94 96 ASN A O 1
ATOM 847 N N . GLU A 1 97 ? 23.115 0.107 -21.508 1.00 48.59 97 GLU A N 1
ATOM 848 C CA . GLU A 1 97 ? 24.278 0.704 -20.870 1.00 48.59 97 GLU A CA 1
ATOM 849 C C . GLU A 1 97 ? 25.584 0.349 -21.608 1.00 48.59 97 GLU A C 1
ATOM 851 O O . GLU A 1 97 ? 25.922 -0.831 -21.739 1.00 48.59 97 GLU A O 1
ATOM 856 N N . PRO A 1 98 ? 26.366 1.345 -22.070 1.00 43.12 98 PRO A N 1
ATOM 857 C CA . PRO A 1 98 ? 27.730 1.100 -22.507 1.00 43.12 98 PRO A CA 1
ATOM 858 C C . PRO A 1 98 ? 28.603 0.714 -21.299 1.00 43.12 98 PRO A C 1
ATOM 860 O O . PRO A 1 98 ? 28.828 1.508 -20.395 1.00 43.12 98 PRO A O 1
ATOM 863 N N . GLU A 1 99 ? 29.073 -0.533 -21.332 1.00 43.19 99 GLU A N 1
ATOM 864 C CA . GLU A 1 99 ? 30.178 -1.142 -20.577 1.00 43.19 99 GLU A CA 1
ATOM 865 C C . GLU A 1 99 ? 30.191 -1.065 -19.030 1.00 43.19 99 GLU A C 1
ATOM 867 O O . GLU A 1 99 ? 30.536 -0.071 -18.398 1.00 43.19 99 GLU A O 1
ATOM 872 N N . LYS A 1 100 ? 29.978 -2.252 -18.439 1.00 43.22 100 LYS A N 1
ATOM 873 C CA . LYS A 1 100 ? 30.719 -2.842 -17.303 1.00 43.22 100 LYS A CA 1
ATOM 874 C C . LYS A 1 100 ? 31.087 -1.912 -16.139 1.00 43.22 100 LYS A C 1
ATOM 876 O O . LYS A 1 100 ? 32.226 -1.473 -16.035 1.00 43.22 100 LYS A O 1
ATOM 881 N N . PHE A 1 101 ? 30.213 -1.833 -15.138 1.00 41.34 101 PHE A N 1
ATOM 882 C CA . PHE A 1 101 ? 30.646 -1.607 -13.754 1.00 41.34 101 PHE A CA 1
ATOM 883 C C . PHE A 1 101 ? 29.883 -2.535 -12.800 1.00 41.34 101 PHE A C 1
ATOM 885 O O . PHE A 1 101 ? 28.680 -2.396 -12.610 1.00 41.34 101 PHE A O 1
ATOM 892 N N . SER A 1 102 ? 30.622 -3.497 -12.239 1.00 36.47 102 SER A N 1
ATOM 893 C CA . SER A 1 102 ? 30.187 -4.518 -11.277 1.00 36.47 102 SER A CA 1
ATOM 894 C C . SER A 1 102 ? 29.607 -3.907 -9.995 1.00 36.47 102 SER A C 1
ATOM 896 O O . SER A 1 102 ? 30.168 -2.955 -9.448 1.00 36.47 102 SER A O 1
ATOM 898 N N . TYR A 1 103 ? 28.524 -4.494 -9.483 1.00 38.28 103 TYR A N 1
ATOM 899 C CA . TYR A 1 103 ? 27.916 -4.157 -8.191 1.00 38.28 103 TYR A CA 1
ATOM 900 C C . TYR A 1 103 ? 28.778 -4.628 -6.995 1.00 38.28 103 TYR A C 1
ATOM 902 O O . TYR A 1 103 ? 29.580 -5.553 -7.166 1.00 38.28 103 TYR A O 1
ATOM 910 N N . PRO A 1 104 ? 28.601 -4.065 -5.777 1.00 48.03 104 PRO A N 1
ATOM 911 C CA . PRO A 1 104 ? 28.006 -2.769 -5.435 1.00 48.03 104 PRO A CA 1
ATOM 912 C C . PRO A 1 104 ? 29.120 -1.760 -5.150 1.00 48.03 104 PRO A C 1
ATOM 914 O O . PRO A 1 104 ? 29.944 -2.006 -4.271 1.00 48.03 104 PRO A O 1
ATOM 917 N N . SER A 1 105 ? 29.145 -0.580 -5.769 1.00 47.09 105 SER A N 1
ATOM 918 C CA . SER A 1 105 ? 29.845 0.516 -5.069 1.00 47.09 105 SER A CA 1
ATOM 919 C C . SER A 1 105 ? 29.336 1.927 -5.325 1.00 47.09 105 SER A C 1
ATOM 921 O O . SER A 1 105 ? 29.185 2.638 -4.340 1.00 47.09 105 SER A O 1
ATOM 923 N N . ASN A 1 106 ? 28.985 2.354 -6.544 1.00 49.84 106 ASN A N 1
ATOM 924 C CA . ASN A 1 106 ? 28.799 3.807 -6.767 1.00 49.84 106 ASN A CA 1
ATOM 925 C C . ASN A 1 106 ? 27.461 4.233 -7.419 1.00 49.84 106 ASN A C 1
ATOM 927 O O . ASN A 1 106 ? 27.058 5.381 -7.288 1.00 49.84 106 ASN A O 1
ATOM 931 N N . ARG A 1 107 ? 26.699 3.325 -8.053 1.00 52.22 107 ARG A N 1
ATOM 932 C CA . ARG A 1 107 ? 25.513 3.694 -8.866 1.00 52.22 107 ARG A CA 1
ATOM 933 C C . ARG A 1 107 ? 24.312 4.245 -8.089 1.00 52.22 107 ARG A C 1
ATOM 935 O O . ARG A 1 107 ? 23.626 5.112 -8.610 1.00 52.22 107 ARG A O 1
ATOM 942 N N . VAL A 1 108 ? 24.050 3.742 -6.881 1.00 57.56 108 VAL A N 1
ATOM 943 C CA . VAL A 1 108 ? 22.898 4.180 -6.064 1.00 57.56 108 VAL A CA 1
ATOM 944 C C . VAL A 1 108 ? 23.183 5.522 -5.390 1.00 57.56 108 VAL A C 1
ATOM 946 O O . VAL A 1 108 ? 22.315 6.381 -5.343 1.00 57.56 108 VAL A O 1
ATOM 949 N N . LYS A 1 109 ? 24.419 5.728 -4.913 1.00 60.44 109 LYS A N 1
ATOM 950 C CA . LYS A 1 109 ? 24.815 6.962 -4.214 1.00 60.44 109 LYS A CA 1
ATOM 951 C C . LYS A 1 109 ? 24.901 8.169 -5.144 1.00 60.44 109 LYS A C 1
ATOM 953 O O . LYS A 1 109 ? 24.597 9.278 -4.720 1.00 60.44 109 LYS A O 1
ATOM 958 N N . ASP A 1 110 ? 25.293 7.938 -6.394 1.00 64.62 110 ASP A N 1
ATOM 959 C CA . ASP A 1 110 ? 25.458 8.999 -7.388 1.00 64.62 110 ASP A CA 1
ATOM 960 C C . ASP A 1 110 ? 24.197 9.211 -8.240 1.00 64.62 110 ASP A C 1
ATOM 962 O O . ASP A 1 110 ? 24.164 10.110 -9.083 1.00 64.62 110 ASP A O 1
ATOM 966 N N . PHE A 1 111 ? 23.149 8.401 -8.045 1.00 72.62 111 PHE A N 1
ATOM 967 C CA . PHE A 1 111 ? 21.903 8.566 -8.779 1.00 72.62 111 PHE A CA 1
ATOM 9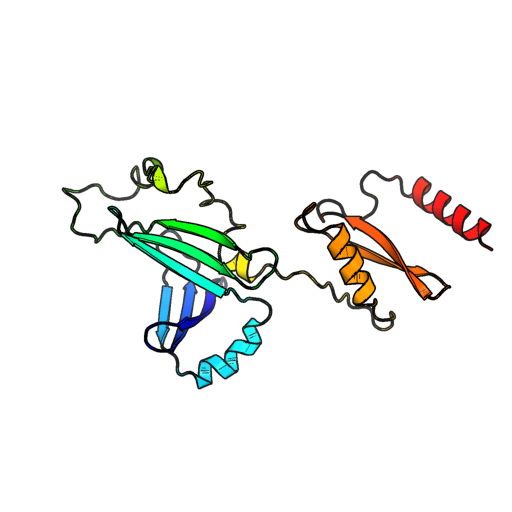68 C C . PHE A 1 111 ? 21.230 9.880 -8.380 1.00 72.62 111 PHE A C 1
ATOM 970 O O . PHE A 1 111 ? 20.887 10.107 -7.223 1.00 72.62 111 PHE A O 1
ATOM 977 N N . GLN A 1 112 ? 21.046 10.754 -9.365 1.00 74.19 112 GLN A N 1
ATOM 978 C CA . GLN A 1 112 ? 20.337 12.014 -9.203 1.00 74.19 112 GLN A CA 1
ATOM 979 C C . GLN A 1 112 ? 18.975 11.896 -9.874 1.00 74.19 112 GLN A C 1
ATOM 981 O O . GLN A 1 112 ? 18.886 11.586 -11.067 1.00 74.19 112 GLN A O 1
ATOM 986 N N . LEU A 1 113 ? 17.917 12.162 -9.108 1.00 73.50 113 LEU A N 1
ATOM 987 C CA . LEU A 1 113 ? 16.574 12.247 -9.663 1.00 73.50 113 LEU A CA 1
ATOM 988 C C . LEU A 1 113 ? 16.512 13.363 -10.718 1.00 73.50 113 LEU A C 1
ATOM 990 O O . LEU A 1 113 ? 17.169 14.401 -10.573 1.00 73.50 113 LEU A O 1
ATOM 994 N N . PRO A 1 114 ? 15.720 13.184 -11.787 1.00 72.62 114 PRO A N 1
ATOM 995 C CA . PRO A 1 114 ? 15.520 14.251 -12.747 1.00 72.62 114 PRO A CA 1
ATOM 996 C C . PRO A 1 114 ? 14.904 15.481 -12.074 1.00 72.62 114 PRO A C 1
ATOM 998 O O . PRO A 1 114 ? 13.968 15.374 -11.287 1.00 72.62 114 PRO A O 1
ATOM 1001 N N . HIS A 1 115 ? 15.366 16.669 -12.463 1.00 77.81 115 HIS A N 1
ATOM 1002 C CA . HIS A 1 115 ? 14.897 17.939 -11.896 1.00 77.81 115 HIS A CA 1
ATOM 1003 C C . HIS A 1 115 ? 13.371 18.154 -11.995 1.00 77.81 115 HIS A C 1
ATOM 1005 O O . HIS A 1 115 ? 12.807 18.901 -11.201 1.00 77.81 115 HIS A O 1
ATOM 1011 N N . TRP A 1 116 ? 12.694 17.515 -12.956 1.00 77.69 116 TRP A N 1
ATOM 1012 C CA . TRP A 1 116 ? 11.247 17.632 -13.163 1.00 77.69 116 TRP A CA 1
ATOM 1013 C C . TRP A 1 116 ? 10.402 16.798 -12.187 1.00 77.69 116 TRP A C 1
ATOM 1015 O O . TRP A 1 116 ? 9.189 16.979 -12.155 1.00 77.69 116 TRP A O 1
ATOM 1025 N N . ILE A 1 117 ? 11.010 15.925 -11.374 1.00 75.06 117 ILE A N 1
ATOM 1026 C CA . ILE A 1 117 ? 10.303 15.162 -10.323 1.00 75.06 117 ILE A CA 1
ATOM 1027 C C . ILE A 1 117 ? 9.865 16.073 -9.168 1.00 75.06 117 ILE A C 1
ATOM 1029 O O . ILE A 1 117 ? 8.941 15.745 -8.428 1.00 75.06 117 ILE A O 1
ATOM 1033 N N . GLY A 1 118 ? 10.472 17.256 -9.048 1.00 66.50 118 GLY A N 1
ATOM 1034 C CA . GLY A 1 118 ? 10.186 18.195 -7.971 1.00 66.50 118 GLY A CA 1
ATOM 1035 C C . GLY A 1 118 ? 10.958 17.867 -6.685 1.00 66.50 118 GLY A C 1
ATOM 1036 O O . GLY A 1 118 ? 11.948 17.133 -6.729 1.00 66.50 118 GLY A O 1
ATOM 1037 N N . PRO A 1 119 ? 10.562 18.448 -5.537 1.00 71.75 119 PRO A N 1
ATOM 1038 C CA . PRO A 1 119 ? 11.264 18.293 -4.265 1.00 71.75 119 PRO A CA 1
ATOM 1039 C C . PRO A 1 119 ? 10.948 16.933 -3.623 1.00 71.75 119 PRO A C 1
ATOM 1041 O O . PRO A 1 119 ? 10.196 16.847 -2.655 1.00 71.75 119 PRO A O 1
ATOM 1044 N N . ALA A 1 120 ? 11.505 15.858 -4.177 1.00 78.38 120 ALA A N 1
ATOM 1045 C CA . ALA A 1 120 ? 11.432 14.538 -3.563 1.00 78.38 120 ALA A CA 1
ATOM 1046 C C . ALA A 1 120 ? 12.296 14.481 -2.290 1.00 78.38 120 ALA A C 1
ATOM 1048 O O . ALA A 1 120 ? 13.393 15.044 -2.243 1.00 78.38 120 ALA A O 1
ATOM 1049 N N . ILE A 1 121 ? 11.802 13.784 -1.266 1.00 81.50 121 ILE A N 1
ATOM 1050 C CA . ILE A 1 121 ? 12.544 13.488 -0.037 1.00 81.50 121 ILE A CA 1
ATOM 1051 C C . ILE A 1 121 ? 12.986 12.028 -0.108 1.00 81.50 121 ILE A C 1
ATOM 1053 O O . ILE A 1 121 ? 12.164 11.145 -0.343 1.00 81.50 121 ILE A O 1
ATOM 1057 N N . GLU A 1 122 ? 14.279 11.781 0.093 1.00 81.56 122 GLU A N 1
ATOM 1058 C CA . GLU A 1 122 ? 14.835 10.429 0.130 1.00 81.56 122 GLU A CA 1
ATOM 1059 C C . GLU A 1 122 ? 14.352 9.688 1.385 1.00 81.56 122 GLU A C 1
ATOM 1061 O O . GLU A 1 122 ? 14.550 10.158 2.508 1.00 81.56 122 GLU A O 1
ATOM 1066 N N . VAL A 1 123 ? 13.712 8.534 1.187 1.00 80.00 123 VAL A N 1
ATOM 1067 C CA . VAL A 1 123 ? 13.100 7.714 2.248 1.00 80.00 123 VAL A CA 1
ATOM 1068 C C . VAL A 1 123 ? 13.528 6.243 2.193 1.00 80.00 123 VAL A C 1
ATOM 1070 O O . VAL A 1 123 ? 12.956 5.424 2.905 1.00 80.00 123 VAL A O 1
ATOM 1073 N N . THR A 1 124 ? 14.544 5.889 1.395 1.00 77.38 124 THR A N 1
ATOM 1074 C CA . THR A 1 124 ? 15.022 4.503 1.200 1.00 77.38 124 THR A CA 1
ATOM 1075 C C . THR A 1 124 ? 15.297 3.765 2.516 1.00 77.38 124 THR A C 1
ATOM 1077 O O . THR A 1 124 ? 14.910 2.606 2.669 1.00 77.38 124 THR A O 1
ATOM 1080 N N . ASP A 1 125 ? 15.926 4.429 3.489 1.00 76.88 125 ASP A N 1
ATOM 1081 C CA . ASP A 1 125 ? 16.248 3.832 4.794 1.00 76.88 125 ASP A CA 1
ATOM 1082 C C . ASP A 1 125 ? 15.132 4.019 5.842 1.00 76.88 125 ASP A C 1
ATOM 1084 O O . ASP A 1 125 ? 15.187 3.456 6.943 1.00 76.88 125 ASP A O 1
ATOM 1088 N N . ASP A 1 126 ? 14.093 4.793 5.516 1.00 76.81 126 ASP A N 1
ATOM 1089 C CA . ASP A 1 126 ? 12.983 5.071 6.414 1.00 76.81 126 ASP A CA 1
ATOM 1090 C C . ASP A 1 126 ? 11.916 3.981 6.320 1.00 76.81 126 ASP A C 1
ATOM 1092 O O . ASP A 1 126 ? 11.025 3.967 5.466 1.00 76.81 126 ASP A O 1
ATOM 1096 N N . LYS A 1 127 ? 11.964 3.074 7.297 1.00 79.12 127 LYS A N 1
ATOM 1097 C CA . LYS A 1 127 ? 11.044 1.940 7.379 1.00 79.12 127 LYS A CA 1
ATOM 1098 C C . LYS A 1 127 ? 9.574 2.358 7.413 1.00 79.12 127 LYS A C 1
ATOM 1100 O O . LYS A 1 127 ? 8.741 1.522 7.069 1.00 79.12 127 LYS A O 1
ATOM 1105 N N . ARG A 1 128 ? 9.224 3.588 7.807 1.00 76.00 128 ARG A N 1
ATOM 1106 C CA . ARG A 1 128 ? 7.827 4.062 7.823 1.00 76.00 128 ARG A CA 1
ATOM 1107 C C . ARG A 1 128 ? 7.183 3.999 6.436 1.00 76.00 128 ARG A C 1
ATOM 1109 O O . ARG A 1 128 ? 6.000 3.701 6.344 1.00 76.00 128 ARG A O 1
ATOM 1116 N N . PHE A 1 129 ? 7.971 4.180 5.375 1.00 77.69 129 PHE A N 1
ATOM 1117 C CA . PHE A 1 129 ? 7.507 4.181 3.982 1.00 77.69 129 PHE A CA 1
ATOM 1118 C C . PHE A 1 129 ? 7.601 2.808 3.291 1.00 77.69 129 PHE A C 1
ATOM 1120 O O . PHE A 1 129 ? 7.325 2.675 2.093 1.00 77.69 129 PHE A O 1
ATOM 1127 N N . ASN A 1 130 ? 7.941 1.753 4.040 1.00 78.94 130 ASN A N 1
ATOM 1128 C CA . ASN A 1 130 ? 7.880 0.382 3.540 1.00 78.94 130 ASN A CA 1
ATOM 1129 C C . ASN A 1 130 ? 6.424 -0.088 3.441 1.00 78.94 130 ASN A C 1
ATOM 1131 O O . ASN A 1 130 ? 5.675 0.021 4.409 1.00 78.94 130 ASN A O 1
ATOM 1135 N N . ASN A 1 131 ? 6.050 -0.742 2.336 1.00 76.12 131 ASN A N 1
ATOM 1136 C CA . ASN A 1 131 ? 4.665 -1.181 2.089 1.00 76.12 131 ASN A CA 1
ATOM 1137 C C . ASN A 1 131 ? 4.098 -2.079 3.200 1.00 76.12 131 ASN A C 1
ATOM 1139 O O . ASN A 1 131 ? 2.913 -2.002 3.495 1.00 76.12 131 ASN A O 1
ATOM 1143 N N . LYS A 1 132 ? 4.930 -2.903 3.853 1.00 76.25 132 LYS A N 1
ATOM 1144 C CA . LYS A 1 132 ? 4.514 -3.702 5.022 1.00 76.25 132 LYS A CA 1
ATOM 1145 C C . LYS A 1 132 ? 4.008 -2.813 6.161 1.00 76.25 132 LYS A C 1
ATOM 1147 O O . LYS A 1 132 ? 2.993 -3.124 6.773 1.00 76.25 132 LYS A O 1
ATOM 1152 N N . ASN A 1 133 ? 4.710 -1.717 6.427 1.00 76.06 133 ASN A N 1
ATOM 1153 C CA . ASN A 1 133 ? 4.365 -0.790 7.495 1.00 76.06 133 ASN A CA 1
ATOM 1154 C C . ASN A 1 133 ? 3.201 0.111 7.076 1.00 76.06 133 ASN A C 1
ATOM 1156 O O . ASN A 1 133 ? 2.279 0.267 7.860 1.00 76.06 133 ASN A O 1
ATOM 1160 N N . LEU A 1 134 ? 3.162 0.578 5.823 1.00 75.69 134 LEU A N 1
ATOM 1161 C CA . LEU A 1 134 ? 2.010 1.316 5.284 1.00 75.69 134 LEU A CA 1
ATOM 1162 C C . LEU A 1 134 ? 0.718 0.478 5.328 1.00 75.69 134 LEU A C 1
ATOM 1164 O O . LEU A 1 134 ? -0.341 0.982 5.686 1.00 75.69 134 LEU A O 1
ATOM 1168 N N . ALA A 1 135 ? 0.798 -0.821 5.017 1.00 69.06 135 ALA A N 1
ATOM 1169 C CA . ALA A 1 135 ? -0.338 -1.736 5.128 1.00 69.06 135 ALA A CA 1
ATOM 1170 C C . ALA A 1 135 ? -0.718 -1.995 6.594 1.00 69.06 135 ALA A C 1
ATOM 1172 O O . ALA A 1 135 ? -1.899 -2.011 6.937 1.00 69.06 135 ALA A O 1
ATOM 1173 N N . GLY A 1 136 ? 0.288 -2.207 7.446 1.00 54.88 136 GLY A N 1
ATOM 1174 C CA . GLY A 1 136 ? 0.141 -2.561 8.857 1.00 54.88 136 GLY A CA 1
ATOM 1175 C C . GLY A 1 136 ? -0.142 -1.396 9.802 1.00 54.88 136 GLY A C 1
ATOM 1176 O O . GLY A 1 136 ? -0.345 -1.642 10.989 1.00 54.88 136 GLY A O 1
ATOM 1177 N N . LEU A 1 137 ? -0.177 -0.154 9.309 1.00 51.16 137 LEU A N 1
ATOM 1178 C CA . LEU A 1 137 ? -0.605 1.021 10.069 1.00 51.16 137 LEU A CA 1
ATOM 1179 C C . LEU A 1 137 ? -2.116 0.963 10.267 1.00 51.16 137 LEU A C 1
ATOM 1181 O O . LEU A 1 137 ? -2.912 1.584 9.570 1.00 51.16 137 LEU A O 1
ATOM 1185 N N . VAL A 1 138 ? -2.507 0.092 11.188 1.00 38.38 138 VAL A N 1
ATOM 1186 C CA . VAL A 1 138 ? -3.822 0.080 11.800 1.00 38.38 138 VAL A CA 1
ATOM 1187 C C . VAL A 1 138 ? -3.986 1.458 12.435 1.00 38.38 138 VAL A C 1
ATOM 1189 O O . VAL A 1 138 ? -3.209 1.806 13.322 1.00 38.38 138 VAL A O 1
ATOM 1192 N N . THR A 1 139 ? -4.997 2.228 12.020 1.00 35.47 139 THR A N 1
ATOM 1193 C CA . THR A 1 139 ? -5.651 3.148 12.952 1.00 35.47 139 THR A CA 1
ATOM 1194 C C . THR A 1 139 ? -5.994 2.285 14.152 1.00 35.47 139 THR A C 1
ATOM 1196 O O . THR A 1 139 ? -6.886 1.437 14.064 1.00 35.47 139 THR A O 1
ATOM 1199 N N . VAL A 1 140 ? -5.199 2.378 15.215 1.00 34.12 140 VAL A N 1
ATOM 1200 C CA . VAL A 1 140 ? -5.426 1.613 16.432 1.00 34.12 140 VAL A CA 1
ATOM 1201 C C . VAL A 1 140 ? -6.727 2.144 17.021 1.00 34.12 140 VAL A C 1
ATOM 1203 O O . VAL A 1 140 ? -6.733 3.076 17.809 1.00 34.12 140 VAL A O 1
ATOM 1206 N N . GLN A 1 141 ? -7.856 1.555 16.628 1.00 34.78 141 GLN A N 1
ATOM 1207 C CA . GLN A 1 141 ? -8.961 1.411 17.556 1.00 34.78 141 GLN A CA 1
ATOM 1208 C C . GLN A 1 141 ? -8.481 0.392 18.583 1.00 34.78 141 GLN A C 1
ATOM 1210 O O . GLN A 1 141 ? -8.554 -0.822 18.375 1.00 34.78 141 GLN A O 1
ATOM 1215 N N . THR A 1 142 ? -7.911 0.887 19.676 1.00 30.08 142 THR A N 1
ATOM 1216 C CA . THR A 1 142 ? -7.701 0.110 20.892 1.00 30.08 142 THR A CA 1
ATOM 1217 C C . THR A 1 142 ? -9.081 -0.285 21.408 1.00 30.08 142 THR A C 1
ATOM 1219 O O . THR A 1 142 ? -9.697 0.422 22.197 1.00 30.08 142 THR A O 1
ATOM 1222 N N . LYS A 1 143 ? -9.599 -1.437 20.967 1.00 34.34 143 LYS A N 1
ATOM 1223 C CA . LYS A 1 143 ? -10.630 -2.141 21.729 1.00 34.34 143 LYS A CA 1
ATOM 1224 C C . LYS A 1 143 ? -9.914 -2.806 22.901 1.00 34.34 143 LYS A C 1
ATOM 1226 O O . LYS A 1 143 ? -9.451 -3.941 22.796 1.00 34.34 143 LYS A O 1
ATOM 1231 N N . THR A 1 144 ? -9.718 -2.045 23.974 1.00 32.47 144 THR A N 1
ATOM 1232 C CA . THR A 1 144 ? -9.173 -2.569 25.226 1.00 32.47 144 THR A CA 1
ATOM 1233 C C . THR A 1 144 ? -10.133 -3.623 25.767 1.00 32.47 144 THR A C 1
ATOM 1235 O O . THR A 1 144 ? -11.338 -3.406 25.860 1.00 32.47 144 THR A O 1
ATOM 1238 N N . LEU A 1 145 ? -9.574 -4.787 26.093 1.00 33.34 145 LEU A N 1
ATOM 1239 C CA . LEU A 1 145 ? -10.221 -5.854 26.845 1.00 33.34 145 LEU A CA 1
ATOM 1240 C C . LEU A 1 145 ? -10.560 -5.344 28.251 1.00 33.34 145 LEU A C 1
ATOM 1242 O O . LEU A 1 145 ? -9.732 -5.451 29.151 1.00 33.34 145 LEU A O 1
ATOM 1246 N N . LEU A 1 146 ? -11.760 -4.808 28.439 1.00 29.47 146 LEU A N 1
ATOM 1247 C CA . LEU A 1 146 ? -12.441 -4.796 29.728 1.00 29.47 146 LEU A CA 1
ATOM 1248 C C . LEU A 1 146 ? -13.896 -5.170 29.465 1.00 29.47 146 LEU A C 1
ATOM 1250 O O . LEU A 1 146 ? -14.645 -4.449 28.812 1.00 29.47 146 LEU A O 1
ATOM 1254 N N . GLU A 1 147 ? -14.249 -6.370 29.904 1.00 35.38 147 GLU A N 1
ATOM 1255 C CA . GLU A 1 147 ? -15.631 -6.806 30.010 1.00 35.38 147 GLU A CA 1
ATOM 1256 C C . GLU A 1 147 ? -16.337 -5.826 30.970 1.00 35.38 147 GLU A C 1
ATOM 1258 O O . GLU A 1 147 ? -15.876 -5.640 32.093 1.00 35.38 147 GLU A O 1
ATOM 1263 N N . GLU A 1 148 ? -17.410 -5.181 30.493 1.00 41.00 148 GLU A N 1
ATOM 1264 C CA . GLU A 1 148 ? -18.315 -4.270 31.231 1.00 41.00 148 GLU A CA 1
ATOM 1265 C C . GLU A 1 148 ? -17.914 -2.784 31.395 1.00 41.00 148 GLU A C 1
ATOM 1267 O O . GLU A 1 148 ? -18.182 -2.180 32.430 1.00 41.00 148 GLU A O 1
ATOM 1272 N N . ALA A 1 149 ? -17.359 -2.142 30.363 1.00 47.66 149 ALA A N 1
ATOM 1273 C CA . ALA A 1 149 ? -17.460 -0.680 30.221 1.00 47.66 149 ALA A CA 1
ATOM 1274 C C . ALA A 1 149 ? -18.489 -0.337 29.132 1.00 47.66 149 ALA A C 1
ATOM 1276 O O . ALA A 1 149 ? -18.507 -1.002 28.092 1.00 47.66 149 ALA A O 1
ATOM 1277 N N . ASP A 1 150 ? -19.336 0.675 29.358 1.00 56.31 150 ASP A N 1
ATOM 1278 C CA . ASP A 1 150 ? -20.217 1.213 28.315 1.00 56.31 150 ASP A CA 1
ATOM 1279 C C . ASP A 1 150 ? -19.379 1.545 27.072 1.00 56.31 150 ASP A C 1
ATOM 1281 O O . ASP A 1 150 ? -18.302 2.142 27.171 1.00 56.31 150 ASP A O 1
ATOM 1285 N N . GLU A 1 151 ? -19.837 1.110 25.894 1.00 72.31 151 GLU A N 1
ATOM 1286 C CA . GLU A 1 151 ? -19.117 1.384 24.652 1.00 72.31 151 GLU A CA 1
ATOM 1287 C C . GLU A 1 151 ? -19.031 2.905 24.450 1.00 72.31 151 GLU A C 1
ATOM 1289 O O . GLU A 1 151 ? -20.047 3.602 24.409 1.00 72.31 151 GLU A O 1
ATOM 1294 N N . VAL A 1 152 ? -17.802 3.423 24.344 1.00 78.69 152 VAL A N 1
ATOM 1295 C CA . VAL A 1 152 ? -17.543 4.844 24.087 1.00 78.69 152 VAL A CA 1
ATOM 1296 C C . VAL A 1 152 ? -18.274 5.255 22.800 1.00 78.69 152 VAL A C 1
ATOM 1298 O O . VAL A 1 152 ? -18.056 4.612 21.771 1.00 78.69 152 VAL A O 1
ATOM 1301 N N . PRO A 1 153 ? -19.104 6.315 22.801 1.00 84.25 153 PRO A N 1
ATOM 1302 C CA . PRO A 1 153 ? -19.851 6.713 21.616 1.00 84.25 153 PRO A CA 1
ATOM 1303 C C . PRO A 1 153 ? -18.936 7.067 20.441 1.00 84.25 153 PRO A C 1
ATOM 1305 O O . PRO A 1 153 ? -18.027 7.892 20.569 1.00 84.25 153 PRO A O 1
ATOM 1308 N N . ASP A 1 154 ? -19.235 6.516 19.264 1.00 76.62 154 ASP A N 1
ATOM 1309 C CA . ASP A 1 154 ? -18.473 6.780 18.037 1.00 76.62 154 ASP A CA 1
ATOM 1310 C C . ASP A 1 154 ? -18.400 8.279 17.704 1.00 76.62 154 ASP A C 1
ATOM 1312 O O . ASP A 1 154 ? -17.358 8.773 17.276 1.00 76.62 154 ASP A O 1
ATOM 1316 N N . GLU A 1 155 ? -19.484 9.025 17.937 1.00 80.12 155 GLU A N 1
ATOM 1317 C CA . GLU A 1 155 ? -19.542 10.473 17.690 1.00 80.12 155 GLU A CA 1
ATOM 1318 C C . GLU A 1 155 ? -18.534 11.247 18.552 1.00 80.12 155 GLU A C 1
ATOM 1320 O O . GLU A 1 155 ? -17.894 12.188 18.078 1.00 80.12 155 GLU A O 1
ATOM 1325 N N . PHE A 1 156 ? -18.342 10.817 19.802 1.00 85.38 156 PHE A N 1
ATOM 1326 C CA . PHE A 1 156 ? -17.355 11.405 20.701 1.00 85.38 156 PHE A CA 1
ATOM 1327 C C . PHE A 1 156 ? -15.933 11.133 20.197 1.00 85.38 156 PHE A C 1
ATOM 1329 O O . PHE A 1 156 ? -15.136 12.065 20.071 1.00 85.38 156 PHE A O 1
ATOM 1336 N N . ILE A 1 157 ? -15.630 9.885 19.821 1.00 80.69 157 ILE A N 1
ATOM 1337 C CA . ILE A 1 157 ? -14.324 9.519 19.253 1.00 80.69 157 ILE A CA 1
ATOM 1338 C C . ILE A 1 157 ? -14.035 10.324 17.981 1.00 80.69 157 ILE A C 1
ATOM 1340 O O . ILE A 1 157 ? -12.946 10.882 17.837 1.00 80.69 157 ILE A O 1
ATOM 1344 N N . GLN A 1 158 ? -15.006 10.442 17.073 1.00 78.69 158 GLN A N 1
ATOM 1345 C CA . GLN A 1 158 ? -14.853 11.200 15.829 1.00 78.69 158 GLN A CA 1
ATOM 1346 C C . GLN A 1 158 ? -14.568 12.683 16.081 1.00 78.69 158 GLN A C 1
ATOM 1348 O O . GLN A 1 158 ? -13.720 13.267 15.405 1.00 78.69 158 GLN A O 1
ATOM 1353 N N . GLU A 1 159 ? -15.230 13.295 17.063 1.00 82.06 159 GLU A N 1
ATOM 1354 C CA . GLU A 1 159 ? -14.988 14.690 17.427 1.00 82.06 159 GLU A CA 1
ATOM 1355 C C . GLU A 1 159 ? -13.581 14.898 18.004 1.00 82.06 159 GLU A C 1
ATOM 1357 O O . GLU A 1 159 ? -12.907 15.874 17.657 1.00 82.06 159 GLU A O 1
ATOM 1362 N N . VAL A 1 160 ? -13.101 13.971 18.838 1.00 81.31 160 VAL A N 1
ATOM 1363 C CA . VAL A 1 160 ? -11.738 14.014 19.385 1.00 81.31 160 VAL A CA 1
ATOM 1364 C C . VAL A 1 160 ? -10.707 13.875 18.262 1.00 81.31 160 VAL A C 1
ATOM 1366 O O . VAL A 1 160 ? -9.835 14.737 18.124 1.00 81.31 160 VAL A O 1
ATOM 1369 N N . VAL A 1 161 ? -10.863 12.875 17.388 1.00 79.31 161 VAL A N 1
ATOM 1370 C CA . VAL A 1 161 ? -10.018 12.683 16.197 1.00 79.31 161 VAL A CA 1
ATOM 1371 C C . VAL A 1 161 ? -10.009 13.944 15.335 1.00 79.31 161 VAL A C 1
ATOM 1373 O O . VAL A 1 161 ? -8.940 14.434 14.982 1.00 79.31 161 VAL A O 1
ATOM 1376 N N . ARG A 1 162 ? -11.174 14.536 15.045 1.00 78.62 162 ARG A N 1
ATOM 1377 C CA . ARG A 1 162 ? -11.291 15.753 14.226 1.00 78.62 162 ARG A CA 1
ATOM 1378 C C . ARG A 1 162 ? -10.500 16.932 14.797 1.00 78.62 162 ARG A C 1
ATOM 1380 O O . ARG A 1 162 ? -9.949 17.717 14.029 1.00 78.62 162 ARG A O 1
ATOM 1387 N N . ARG A 1 163 ? -10.441 17.077 16.125 1.00 78.50 163 ARG A N 1
ATOM 1388 C CA . ARG A 1 163 ? -9.692 18.158 16.795 1.00 78.50 163 ARG A CA 1
ATOM 1389 C C . ARG A 1 163 ? -8.179 17.942 16.778 1.00 78.50 163 ARG A C 1
ATOM 1391 O O . ARG A 1 163 ? -7.432 18.921 16.795 1.00 78.50 163 ARG A O 1
ATOM 1398 N N . ILE A 1 164 ? -7.742 16.686 16.760 1.00 73.88 164 ILE A N 1
ATOM 1399 C CA . ILE A 1 164 ? -6.329 16.283 16.802 1.00 73.88 164 ILE A CA 1
ATOM 1400 C C . ILE A 1 164 ? -5.735 16.165 15.392 1.00 73.88 164 ILE A C 1
ATOM 1402 O O . ILE A 1 164 ? -4.536 16.389 15.196 1.00 73.88 164 ILE A O 1
ATOM 1406 N N . ASN A 1 165 ? -6.576 15.837 14.409 1.00 65.81 165 ASN A N 1
ATOM 1407 C CA . ASN A 1 165 ? -6.169 15.533 13.046 1.00 65.81 165 ASN A CA 1
ATOM 1408 C C . ASN A 1 165 ? -5.283 16.640 12.446 1.00 65.81 165 ASN A C 1
ATOM 1410 O O . ASN A 1 165 ? -5.585 17.832 12.544 1.00 65.81 165 ASN A O 1
ATOM 1414 N N . GLY A 1 166 ? -4.169 16.234 11.835 1.00 62.78 166 GLY A N 1
ATOM 1415 C CA . GLY A 1 166 ? -3.184 17.131 11.224 1.00 62.78 166 GLY A CA 1
ATOM 1416 C C . GLY A 1 166 ? -2.169 17.763 12.184 1.00 62.78 166 GLY A C 1
ATOM 1417 O O . GLY A 1 166 ? -1.336 18.546 11.730 1.00 62.78 166 GLY A O 1
ATOM 1418 N N . ARG A 1 167 ? -2.210 17.453 13.490 1.00 62.62 167 ARG A N 1
ATOM 1419 C CA . ARG A 1 167 ? -1.227 17.955 14.475 1.00 62.62 167 ARG A CA 1
ATOM 1420 C C . ARG A 1 167 ? -0.249 16.891 14.959 1.00 62.62 167 ARG A C 1
ATOM 1422 O O . ARG A 1 167 ? 0.905 17.216 15.217 1.00 62.62 167 ARG A O 1
ATOM 1429 N N . ILE A 1 168 ? -0.710 15.649 15.082 1.00 61.78 168 ILE A N 1
ATOM 1430 C CA . ILE A 1 168 ? 0.075 14.497 15.536 1.00 61.78 168 ILE A CA 1
ATOM 1431 C C . ILE A 1 168 ? -0.349 13.250 14.754 1.00 61.78 168 ILE A C 1
ATOM 1433 O O . ILE A 1 168 ? -1.533 13.050 14.492 1.00 61.78 168 ILE A O 1
ATOM 1437 N N . ASN A 1 169 ? 0.629 12.431 14.362 1.00 60.31 169 ASN A N 1
ATOM 1438 C CA . ASN A 1 169 ? 0.421 11.283 13.463 1.00 60.31 169 ASN A CA 1
ATOM 1439 C C . ASN A 1 169 ? 0.128 9.973 14.209 1.00 60.31 169 ASN A C 1
ATOM 1441 O O . ASN A 1 169 ? -0.171 8.961 13.586 1.00 60.31 169 ASN A O 1
ATOM 1445 N N . PHE A 1 170 ? 0.266 9.976 15.532 1.00 61.31 170 PHE A N 1
ATOM 1446 C CA . PHE A 1 170 ? -0.043 8.850 16.398 1.00 61.31 170 PHE A CA 1
ATOM 1447 C C . PHE A 1 170 ? -0.401 9.383 17.777 1.00 61.31 170 PHE A C 1
ATOM 1449 O O . PHE A 1 170 ? 0.221 10.343 18.237 1.00 61.31 170 PHE A O 1
ATOM 1456 N N . TYR A 1 171 ? -1.416 8.795 18.404 1.00 70.56 171 TYR A N 1
ATOM 1457 C CA . TYR A 1 171 ? -1.836 9.175 19.741 1.00 70.56 171 TYR A CA 1
ATOM 1458 C C . TYR A 1 171 ? -2.599 8.059 20.456 1.00 70.56 171 TYR A C 1
ATOM 1460 O O . TYR A 1 171 ? -3.304 7.280 19.813 1.00 70.56 171 TYR A O 1
ATOM 1468 N N . VAL A 1 172 ? -2.486 8.017 21.786 1.00 72.31 172 VAL A N 1
ATOM 1469 C CA . VAL A 1 172 ? -3.410 7.296 22.672 1.00 72.31 172 VAL A CA 1
ATOM 1470 C C . VAL A 1 172 ? -4.317 8.315 23.344 1.00 72.31 172 VAL A C 1
ATOM 1472 O O . VAL A 1 172 ? -3.863 9.376 23.776 1.00 72.31 172 VAL A O 1
ATOM 1475 N N . ILE A 1 173 ? -5.604 7.986 23.404 1.00 76.44 173 ILE A N 1
ATOM 1476 C CA . ILE A 1 173 ? -6.622 8.780 24.084 1.00 76.44 173 ILE A CA 1
ATOM 1477 C C . ILE A 1 173 ? -7.137 7.944 25.246 1.00 76.44 173 ILE A C 1
ATOM 1479 O O . ILE A 1 173 ? -7.765 6.909 25.017 1.00 76.44 173 ILE A O 1
ATOM 1483 N N . ASP A 1 174 ? -6.918 8.416 26.467 1.00 78.25 174 ASP A N 1
ATOM 1484 C CA . ASP A 1 174 ? -7.612 7.887 27.632 1.00 78.25 174 ASP A CA 1
ATOM 1485 C C . ASP A 1 174 ? -8.893 8.690 27.827 1.00 78.25 174 ASP A C 1
ATOM 1487 O O . ASP A 1 174 ? -8.887 9.925 27.861 1.00 78.25 174 ASP A O 1
ATOM 1491 N N . VAL A 1 175 ? -10.013 7.984 27.918 1.00 81.81 175 VAL A N 1
ATOM 1492 C CA . VAL A 1 175 ? -11.351 8.574 27.994 1.00 81.81 175 VAL A CA 1
ATOM 1493 C C . VAL A 1 175 ? -12.041 8.112 29.266 1.00 81.81 175 VAL A C 1
ATOM 1495 O O . VAL A 1 175 ? -11.798 7.010 29.756 1.00 81.81 175 VAL A O 1
ATOM 1498 N N . GLY A 1 176 ? -12.900 8.968 29.806 1.00 79.56 176 GLY A N 1
ATOM 1499 C CA . GLY A 1 176 ? -13.674 8.688 31.007 1.00 79.56 176 GLY A CA 1
ATOM 1500 C C . GLY A 1 176 ? -15.117 9.123 30.822 1.00 79.56 176 GLY A C 1
ATOM 1501 O O . GLY A 1 176 ? -15.386 10.107 30.132 1.00 79.56 176 GLY A O 1
ATOM 1502 N N . GLN A 1 177 ? -16.034 8.392 31.446 1.00 86.00 177 GLN A N 1
ATOM 1503 C CA . GLN A 1 177 ? -17.435 8.773 31.542 1.00 86.00 177 GLN A CA 1
ATOM 1504 C C . GLN A 1 177 ? -17.692 9.369 32.930 1.00 86.00 177 GLN A C 1
ATOM 1506 O O . GLN A 1 177 ? -17.327 8.778 33.947 1.00 86.00 177 GLN A O 1
ATOM 1511 N N . LEU A 1 178 ? -18.283 10.559 32.968 1.00 78.88 178 LEU A N 1
ATOM 1512 C CA . LEU A 1 178 ? -18.719 11.217 34.197 1.00 78.88 178 LEU A CA 1
ATOM 1513 C C . LEU A 1 178 ? -19.975 10.531 34.756 1.00 78.88 178 LEU A C 1
ATOM 1515 O O . LEU A 1 178 ? -20.703 9.867 34.022 1.00 78.88 178 LEU A O 1
ATOM 1519 N N . GLU A 1 179 ? -20.300 10.765 36.032 1.00 78.06 179 GLU A N 1
ATOM 1520 C CA . GLU A 1 179 ? -21.551 10.266 36.638 1.00 78.06 179 GLU A CA 1
ATOM 1521 C C . GLU A 1 179 ? -22.812 10.770 35.910 1.00 78.06 179 GLU A C 1
ATOM 1523 O O . GLU A 1 179 ? -23.857 10.122 35.938 1.00 78.06 179 GLU A O 1
ATOM 1528 N N . SER A 1 180 ? -22.711 11.907 35.212 1.00 81.75 180 SER A N 1
ATOM 1529 C CA . SER A 1 180 ? -23.765 12.451 34.347 1.00 81.75 180 SER A CA 1
ATOM 1530 C C . SER A 1 180 ? -23.989 11.650 33.056 1.00 81.75 180 SER A C 1
ATOM 1532 O O . SER A 1 180 ? -24.946 11.923 32.333 1.00 81.75 180 SER A O 1
ATOM 1534 N N . GLY A 1 181 ? -23.108 10.695 32.739 1.00 80.50 181 GLY A N 1
ATOM 1535 C CA . GLY A 1 181 ? -23.076 9.954 31.478 1.00 80.50 181 GLY A CA 1
ATOM 1536 C C . GLY A 1 181 ? -22.311 10.658 30.350 1.00 80.50 181 GLY A C 1
ATOM 1537 O O . GLY A 1 181 ? -22.170 10.085 29.269 1.00 80.50 181 GLY A O 1
ATOM 1538 N N . GLU A 1 182 ? -21.811 11.876 30.583 1.00 83.12 182 GLU A N 1
ATOM 1539 C CA . GLU A 1 182 ? -21.004 12.631 29.618 1.00 83.12 182 GLU A CA 1
ATOM 1540 C C . GLU A 1 182 ? -19.593 12.043 29.483 1.00 83.12 182 GLU A C 1
ATOM 1542 O O . GLU A 1 182 ? -18.961 11.676 30.473 1.00 83.12 182 GLU A O 1
ATOM 1547 N N . TRP A 1 183 ? -19.085 11.984 28.251 1.00 85.00 183 TRP A N 1
ATOM 1548 C CA . TRP A 1 183 ? -17.745 11.485 27.943 1.00 85.00 183 TRP A CA 1
ATOM 1549 C C . TRP A 1 183 ? -16.731 12.621 27.847 1.00 85.00 183 TRP A C 1
ATOM 1551 O O . TRP A 1 183 ? -16.974 13.635 27.191 1.00 85.00 183 TRP A O 1
ATOM 1561 N N . ILE A 1 184 ? -15.566 12.424 28.460 1.00 83.44 184 ILE A N 1
ATOM 1562 C CA . ILE A 1 184 ? -14.455 13.377 28.455 1.00 83.44 184 ILE A CA 1
ATOM 1563 C C . ILE A 1 184 ? -13.141 12.699 28.061 1.00 83.44 184 ILE A C 1
ATOM 1565 O O . ILE A 1 184 ? -12.944 11.501 28.272 1.00 83.44 184 ILE A O 1
ATOM 1569 N N . VAL A 1 185 ? -12.219 13.481 27.495 1.00 82.38 185 VAL A N 1
ATOM 1570 C CA . VAL A 1 185 ? -10.822 13.061 27.311 1.00 82.38 185 VAL A CA 1
ATOM 1571 C C . VAL A 1 185 ? -10.081 13.332 28.615 1.00 82.38 185 VAL A C 1
ATOM 1573 O O . VAL A 1 185 ? -10.030 14.475 29.067 1.00 82.38 185 VAL A O 1
ATOM 1576 N N . VAL A 1 186 ? -9.527 12.281 29.212 1.00 78.25 186 VAL A N 1
ATOM 1577 C CA . VAL A 1 186 ? -8.761 12.331 30.464 1.00 78.25 186 VAL A CA 1
ATOM 1578 C C . VAL A 1 186 ? -7.287 12.588 30.166 1.00 78.25 186 VAL A C 1
ATOM 1580 O O . VAL A 1 186 ? -6.669 13.440 30.801 1.00 78.25 186 VAL A O 1
ATOM 1583 N N . GLU A 1 187 ? -6.743 11.896 29.166 1.00 78.31 187 GLU A N 1
ATOM 1584 C CA . GLU A 1 187 ? -5.356 12.042 28.728 1.00 78.31 187 GLU A CA 1
ATOM 1585 C C . GLU A 1 187 ? -5.266 11.913 27.203 1.00 78.31 187 GLU A C 1
ATOM 1587 O O . GLU A 1 187 ? -5.976 11.123 26.582 1.00 78.31 187 GLU A O 1
ATOM 1592 N N . LEU A 1 188 ? -4.377 12.701 26.597 1.00 75.62 188 LEU A N 1
ATOM 1593 C CA . LEU A 1 188 ? -3.980 12.565 25.201 1.00 75.62 188 LEU A CA 1
ATOM 1594 C C . LEU A 1 188 ? -2.453 12.532 25.139 1.00 75.62 188 LEU A C 1
ATOM 1596 O O . LEU A 1 188 ? -1.811 13.520 25.500 1.00 75.62 188 LEU A O 1
ATOM 1600 N N . ASN A 1 189 ? -1.879 11.432 24.657 1.00 75.00 189 ASN A N 1
ATOM 1601 C CA . ASN A 1 189 ? -0.431 11.274 24.516 1.00 75.00 189 ASN A CA 1
ATOM 1602 C C . ASN A 1 189 ? -0.054 10.820 23.099 1.00 75.00 189 ASN A C 1
ATOM 1604 O O . ASN A 1 189 ? -0.877 10.261 22.386 1.00 75.00 189 ASN A O 1
ATOM 1608 N N . ASP A 1 190 ? 1.189 11.052 22.677 1.00 70.38 190 ASP A N 1
ATOM 1609 C CA . ASP A 1 190 ? 1.739 10.632 21.375 1.00 70.38 190 ASP A CA 1
ATOM 1610 C C . ASP A 1 190 ? 2.451 9.265 21.442 1.00 70.38 190 ASP A C 1
ATOM 1612 O O . ASP A 1 190 ? 3.217 8.890 20.551 1.00 70.38 190 ASP A O 1
ATOM 1616 N N . SER A 1 191 ? 2.204 8.520 22.527 1.00 61.03 191 SER A N 1
ATOM 1617 C CA . SER A 1 191 ? 2.824 7.233 22.865 1.00 61.03 191 SER A CA 1
ATOM 1618 C C . SER A 1 191 ? 4.338 7.227 23.074 1.00 61.03 191 SER A C 1
ATOM 1620 O O . SER A 1 191 ? 4.918 6.151 23.235 1.00 61.03 191 SER A O 1
ATOM 1622 N N . GLN A 1 192 ? 5.001 8.385 23.106 1.00 56.78 192 GLN A N 1
ATOM 1623 C CA . GLN A 1 192 ? 6.395 8.460 23.560 1.00 56.78 192 GLN A CA 1
ATOM 1624 C C . GLN A 1 192 ? 6.496 8.527 25.086 1.00 56.78 192 GLN A C 1
ATOM 1626 O O . GLN A 1 192 ? 7.531 8.187 25.660 1.00 56.78 192 GLN A O 1
ATOM 1631 N N . MET A 1 193 ? 5.407 8.915 25.748 1.00 54.22 193 MET A N 1
ATOM 1632 C CA . MET A 1 193 ? 5.282 8.982 27.195 1.00 54.22 193 MET A CA 1
ATOM 1633 C C . MET A 1 193 ? 3.903 8.457 27.595 1.00 54.22 193 MET A C 1
ATOM 1635 O O . MET A 1 193 ? 2.898 8.929 27.077 1.00 54.22 193 MET A O 1
ATOM 1639 N N . ALA A 1 194 ? 3.858 7.459 28.477 1.00 48.94 194 ALA A N 1
ATOM 1640 C CA . ALA A 1 194 ? 2.614 6.908 29.007 1.00 48.94 194 ALA A CA 1
ATOM 1641 C C . ALA A 1 194 ? 2.522 7.210 30.509 1.00 48.94 194 ALA A C 1
ATOM 1643 O O . ALA A 1 194 ? 3.458 6.907 31.259 1.00 48.94 194 ALA A O 1
ATOM 1644 N N . GLY A 1 195 ? 1.394 7.774 30.949 1.00 59.47 195 GLY A N 1
ATOM 1645 C CA . GLY A 1 195 ? 1.094 8.043 32.354 1.00 59.47 195 GLY A CA 1
ATOM 1646 C C . GLY A 1 195 ? 1.723 9.330 32.901 1.00 59.47 195 GLY A C 1
ATOM 1647 O O . GLY A 1 195 ? 1.791 10.357 32.240 1.00 59.47 195 GLY A O 1
ATOM 1648 N N . LEU A 1 196 ? 2.198 9.284 34.151 1.00 53.25 196 LEU A N 1
ATOM 1649 C CA . LEU A 1 196 ? 2.700 10.426 34.942 1.00 53.25 196 LEU A CA 1
ATOM 1650 C C . LEU A 1 196 ? 4.039 11.019 34.469 1.00 53.25 196 LEU A C 1
ATOM 1652 O O . LEU A 1 196 ? 4.786 11.582 35.274 1.00 53.25 196 LEU A O 1
ATOM 1656 N N . SER A 1 197 ? 4.404 10.875 33.201 1.00 48.00 197 SER A N 1
ATOM 1657 C CA . SER A 1 197 ? 5.651 11.441 32.700 1.00 48.00 197 SER A CA 1
ATOM 1658 C C . SER A 1 197 ? 5.678 12.948 32.965 1.00 48.00 197 SER A C 1
ATOM 1660 O O . SER A 1 197 ? 4.731 13.673 32.670 1.00 48.00 197 SER A O 1
ATOM 1662 N N . GLU A 1 198 ? 6.741 13.387 33.641 1.00 55.47 198 GLU A N 1
ATOM 1663 C CA . GLU A 1 198 ? 6.957 14.768 34.104 1.00 55.47 198 GLU A CA 1
ATOM 1664 C C . GLU A 1 198 ? 5.937 15.314 35.126 1.00 55.47 198 GLU A C 1
ATOM 1666 O O . GLU A 1 198 ? 6.068 16.450 35.583 1.00 55.47 198 GLU A O 1
ATOM 1671 N N . ASN A 1 199 ? 4.984 14.498 35.586 1.00 60.78 199 ASN A N 1
ATOM 1672 C CA . ASN A 1 199 ? 4.029 14.856 36.629 1.00 60.78 199 ASN A CA 1
ATOM 1673 C C . ASN A 1 199 ? 4.349 14.136 37.942 1.00 60.78 199 ASN A C 1
ATOM 1675 O O . ASN A 1 199 ? 4.584 12.931 37.985 1.00 60.78 199 ASN A O 1
ATOM 1679 N N . ASN A 1 200 ? 4.323 14.863 39.062 1.00 65.25 200 ASN A N 1
ATOM 1680 C CA . ASN A 1 200 ? 4.480 14.233 40.371 1.00 65.25 200 ASN A CA 1
ATOM 1681 C C . ASN A 1 200 ? 3.155 13.549 40.774 1.00 65.25 200 ASN A C 1
ATOM 1683 O O . ASN A 1 200 ? 2.182 14.271 41.024 1.00 65.25 200 ASN A O 1
ATOM 1687 N N . PRO A 1 201 ? 3.101 12.205 40.913 1.00 61.16 201 PRO A N 1
ATOM 1688 C CA . PRO A 1 201 ? 1.880 11.476 41.278 1.00 61.16 201 PRO A CA 1
ATOM 1689 C C . PRO A 1 201 ? 1.189 12.046 4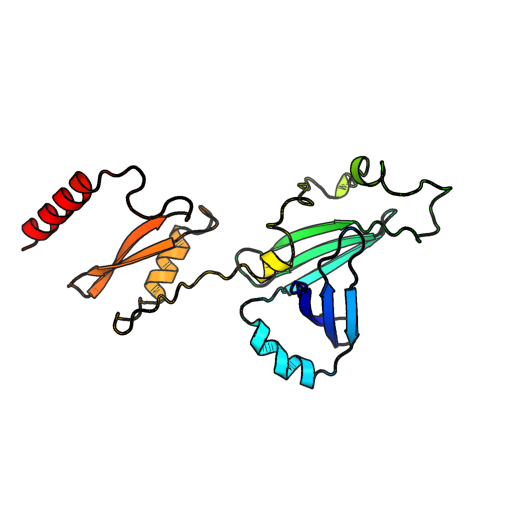2.511 1.00 61.16 201 PRO A C 1
ATOM 1691 O O . PRO A 1 201 ? -0.029 12.191 42.542 1.00 61.16 201 PRO A O 1
ATOM 1694 N N . ASN A 1 202 ? 1.973 12.398 43.530 1.00 66.00 202 ASN A N 1
ATOM 1695 C CA . A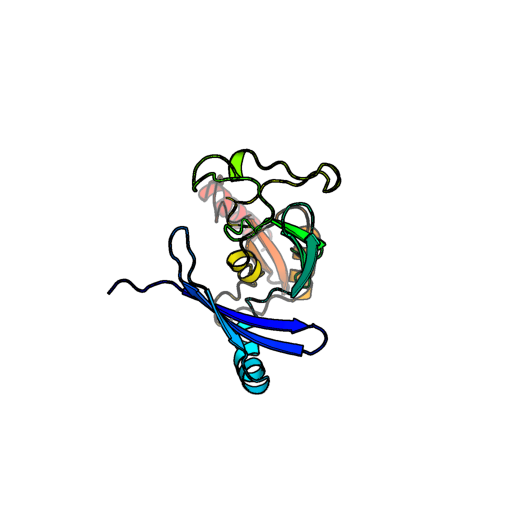SN A 1 202 ? 1.436 12.861 44.803 1.00 66.00 202 ASN A CA 1
ATOM 1696 C C . ASN A 1 202 ? 0.750 14.223 44.671 1.00 66.00 202 ASN A C 1
ATOM 1698 O O . ASN A 1 202 ? -0.178 14.511 45.416 1.00 66.00 202 ASN A O 1
ATOM 1702 N N . VAL A 1 203 ? 1.195 15.056 43.726 1.00 70.50 203 VAL A N 1
ATOM 1703 C CA . VAL A 1 203 ? 0.573 16.356 43.445 1.00 70.50 203 VAL A CA 1
ATOM 1704 C C . VAL A 1 203 ? -0.687 16.163 42.607 1.00 70.50 203 VAL A C 1
ATOM 1706 O O . VAL A 1 203 ? -1.734 16.705 42.959 1.00 70.50 203 VAL A O 1
ATOM 1709 N N . LEU A 1 204 ? -0.610 15.358 41.541 1.00 68.00 204 LEU A N 1
ATOM 1710 C CA . LEU A 1 204 ? -1.740 15.115 40.644 1.00 68.00 204 LEU A CA 1
ATOM 1711 C C . LEU A 1 204 ? -2.920 14.480 41.391 1.00 68.00 204 LEU A C 1
ATOM 1713 O O . LEU A 1 204 ? -4.018 15.035 41.395 1.00 68.00 204 LEU A O 1
ATOM 1717 N N . TYR A 1 205 ? -2.689 13.366 42.091 1.00 68.00 205 TYR A N 1
ATOM 1718 C CA . TYR A 1 205 ? -3.757 12.651 42.789 1.00 68.00 205 TYR A CA 1
ATOM 1719 C C . TYR A 1 205 ? -4.309 13.426 43.991 1.00 68.00 205 TYR A C 1
ATOM 1721 O O . TYR A 1 205 ? -5.503 13.337 44.272 1.00 68.00 205 TYR A O 1
ATOM 1729 N N . ALA A 1 206 ? -3.491 14.233 44.679 1.00 76.19 206 ALA A N 1
ATOM 1730 C CA . ALA A 1 206 ? -3.987 15.086 45.759 1.00 76.19 206 ALA A CA 1
ATOM 1731 C C . ALA A 1 206 ? -4.907 16.203 45.248 1.00 76.19 206 ALA A C 1
ATOM 1733 O O . ALA A 1 206 ? -5.869 16.553 45.929 1.00 76.19 206 ALA A O 1
ATOM 1734 N N . ASN A 1 207 ? -4.629 16.761 44.067 1.00 70.38 207 ASN A N 1
ATOM 1735 C CA . ASN A 1 207 ? -5.490 17.769 43.452 1.00 70.38 207 ASN A CA 1
ATOM 1736 C C . ASN A 1 207 ? -6.777 17.144 42.909 1.00 70.38 207 ASN A C 1
ATOM 1738 O O . ASN A 1 207 ? -7.853 17.675 43.167 1.00 70.38 207 ASN A O 1
ATOM 1742 N N . LEU A 1 208 ? -6.682 15.985 42.253 1.00 56.66 208 LEU A N 1
ATOM 1743 C CA . LEU A 1 208 ? -7.849 15.243 41.779 1.00 56.66 208 LEU A CA 1
ATOM 1744 C C . LEU A 1 208 ? -8.795 14.887 42.937 1.00 56.66 208 LEU A C 1
ATOM 1746 O O . LEU A 1 208 ? -9.993 15.136 42.865 1.00 56.66 208 LEU A O 1
ATOM 1750 N N . ALA A 1 209 ? -8.248 14.400 44.054 1.00 71.12 209 ALA A N 1
ATOM 1751 C CA . ALA A 1 209 ? -9.026 14.076 45.247 1.00 71.12 209 ALA A CA 1
ATOM 1752 C C . ALA A 1 209 ? -9.660 15.297 45.937 1.00 71.12 209 ALA A C 1
ATOM 1754 O O . ALA A 1 209 ? -10.591 15.118 46.718 1.00 71.12 209 ALA A O 1
ATOM 1755 N N . LYS A 1 210 ? -9.148 16.514 45.712 1.00 77.19 210 LYS A N 1
ATOM 1756 C CA . LYS A 1 210 ? -9.788 17.749 46.194 1.00 77.19 210 LYS A CA 1
ATOM 1757 C C . LYS A 1 210 ? -10.971 18.120 45.314 1.00 77.19 210 LYS A C 1
ATOM 1759 O O . LYS A 1 210 ? -12.054 18.299 45.843 1.00 77.19 210 LYS A O 1
ATOM 1764 N N . VAL A 1 211 ? -10.777 18.134 43.994 1.00 68.50 211 VAL A N 1
ATOM 1765 C CA . VAL A 1 211 ? -11.845 18.444 43.029 1.00 68.50 211 VAL A CA 1
ATOM 1766 C C . VAL A 1 211 ? -13.035 17.501 43.216 1.00 68.50 211 VAL A C 1
ATOM 1768 O O . VAL A 1 211 ? -14.155 17.958 43.385 1.00 68.50 211 VAL A O 1
ATOM 1771 N N . LEU A 1 212 ? -12.782 16.195 43.338 1.00 59.09 212 LEU A N 1
ATOM 1772 C CA . LEU A 1 212 ? -13.837 15.197 43.556 1.00 59.09 212 LEU A CA 1
ATOM 1773 C C . LEU A 1 212 ? -14.562 15.316 44.910 1.00 59.09 212 LEU A C 1
ATOM 1775 O O . LEU A 1 212 ? -15.621 14.726 45.078 1.00 59.09 212 LEU A O 1
ATOM 1779 N N . LYS A 1 213 ? -13.985 16.019 45.892 1.00 72.81 213 LYS A N 1
ATOM 1780 C CA . LYS A 1 213 ? -14.622 16.284 47.195 1.00 72.81 213 LYS A CA 1
ATOM 1781 C C . LYS A 1 213 ? -15.357 17.618 47.239 1.00 72.81 213 LYS A C 1
ATOM 1783 O O . LYS A 1 213 ? -16.195 17.797 48.113 1.00 72.81 213 LYS A O 1
ATOM 1788 N N . ASP A 1 214 ? -15.009 18.542 46.351 1.00 55.75 214 ASP A N 1
ATOM 1789 C CA . ASP A 1 214 ? -15.656 19.849 46.254 1.00 55.75 214 ASP A CA 1
ATOM 1790 C C . ASP A 1 214 ? -16.930 19.786 45.377 1.00 55.75 214 ASP A C 1
ATOM 1792 O O . ASP A 1 214 ? -17.779 20.667 45.491 1.00 55.75 214 ASP A O 1
ATOM 1796 N N . ASP A 1 215 ? -17.092 18.726 44.569 1.00 46.91 215 ASP A N 1
ATOM 1797 C CA . ASP A 1 215 ? -18.294 18.417 43.767 1.00 46.91 215 ASP A CA 1
ATOM 1798 C C . ASP A 1 215 ? -19.318 17.494 44.483 1.00 46.91 215 ASP A C 1
ATOM 1800 O O . ASP A 1 215 ? -20.326 17.108 43.886 1.00 46.91 215 ASP A O 1
ATOM 1804 N N . SER A 1 216 ? -19.094 17.154 45.763 1.00 43.44 216 SER A N 1
ATOM 1805 C CA . SER A 1 216 ? -20.003 16.368 46.630 1.00 43.44 216 SER A CA 1
ATOM 1806 C C . SER A 1 216 ? -20.578 17.194 47.776 1.00 43.44 216 SER A C 1
ATOM 1808 O O . SER A 1 216 ? -21.783 17.046 48.083 1.00 43.44 216 SER A O 1
#

Mean predicted aligned error: 17.55 Å

pLDDT: mean 70.29, std 16.47, range [29.47, 95.75]

Secondary structure (DSSP, 8-state):
-PPPPEEEEEEEEESSSEEEEEEEEE--SSS--EEEEEE-HHHHHHHGGGGTTS--EEEEEEEEESEEEEEEEEESSTTTTT-EEEEE---TT-TTS-S--PSSSSTTTS----GGG-SPPP-TT-GGGSHHHHHH----------TT-PPPPHHHHHHHHHHHTTT-S--EEEEEE-TTS-EEEEEEE-SSS-SSTTS-HHHHHHHHHHH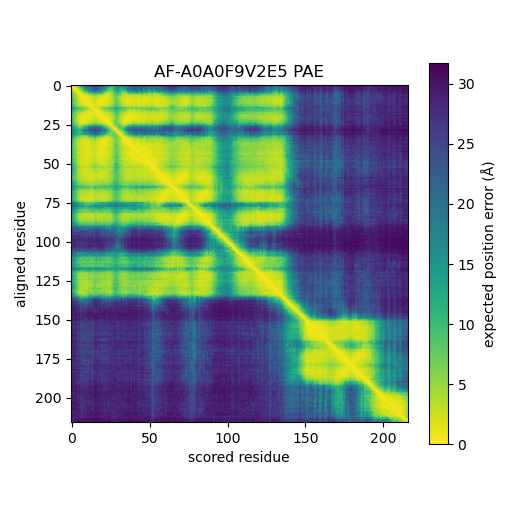HHH--

Solvent-accessible surface area (backbone atoms only — not comparable to full-atom values): 14166 Å² total; per-residue (Å²): 130,84,80,80,64,65,48,77,44,82,45,79,44,84,62,102,55,81,46,37,31,44,34,42,38,45,81,50,83,98,60,63,59,68,50,74,45,82,45,60,63,71,62,46,63,71,51,48,72,79,35,70,69,49,61,79,43,71,54,77,46,81,46,84,67,106,42,50,35,41,37,36,38,30,42,81,53,83,94,39,51,76,41,74,46,77,48,74,61,86,69,90,80,64,85,86,64,87,74,90,80,80,86,86,81,57,71,76,81,69,59,73,79,63,82,89,75,56,94,76,79,94,50,91,85,42,64,74,78,34,66,70,44,57,17,56,61,54,80,77,76,78,79,70,94,59,93,89,62,84,80,77,56,65,70,59,53,51,53,54,50,64,74,46,59,93,77,60,96,54,69,49,76,43,69,45,71,47,97,87,69,51,77,45,80,76,44,80,35,65,71,86,53,80,81,64,66,98,48,59,64,75,59,53,54,53,50,52,58,45,55,67,57,74,79,106

Radius of gyration: 24.66 Å; Cα contacts (8 Å, |Δi|>4): 194; chains: 1; bounding box: 54×44×70 Å

Organism: NCBI:txid412755